Protein AF-A0A4Z2H085-F1 (afdb_monomer)

Structure (mmCIF, N/CA/C/O backbone):
data_AF-A0A4Z2H085-F1
#
_entry.id   AF-A0A4Z2H085-F1
#
loop_
_atom_site.group_PDB
_atom_site.id
_atom_site.type_symbol
_atom_site.label_atom_id
_atom_site.label_alt_id
_atom_site.label_comp_id
_atom_site.label_asym_id
_atom_site.label_entity_id
_atom_site.label_seq_id
_atom_site.pdbx_PDB_ins_code
_atom_site.Cartn_x
_atom_site.Cartn_y
_atom_site.Cartn_z
_atom_site.occupancy
_atom_site.B_iso_or_equiv
_atom_site.auth_seq_id
_atom_site.auth_comp_id
_atom_site.auth_asym_id
_atom_site.auth_atom_id
_atom_site.pdbx_PDB_model_num
ATOM 1 N N . MET A 1 1 ? 4.475 5.333 -3.288 1.00 55.97 1 MET A N 1
ATOM 2 C CA . MET A 1 1 ? 3.867 4.048 -3.702 1.00 55.97 1 MET A CA 1
ATOM 3 C C . MET A 1 1 ? 4.803 3.258 -4.604 1.00 55.97 1 MET A C 1
ATOM 5 O O . MET A 1 1 ? 5.141 2.131 -4.257 1.00 55.97 1 MET A O 1
ATOM 9 N N . ASP A 1 2 ? 5.261 3.833 -5.718 1.00 69.88 2 ASP A N 1
ATOM 10 C CA . ASP A 1 2 ? 6.027 3.075 -6.719 1.00 69.88 2 ASP A CA 1
ATOM 11 C C . ASP A 1 2 ? 7.389 2.572 -6.233 1.00 69.88 2 ASP A C 1
ATOM 13 O O . ASP A 1 2 ? 7.704 1.415 -6.498 1.00 69.88 2 ASP A O 1
ATOM 17 N N . ALA A 1 3 ? 8.148 3.377 -5.483 1.00 75.88 3 ALA A N 1
ATOM 18 C CA . ALA A 1 3 ? 9.505 3.015 -5.064 1.00 75.88 3 ALA A CA 1
ATOM 19 C C . ALA A 1 3 ? 9.558 1.737 -4.215 1.00 75.88 3 ALA A C 1
ATOM 21 O O . ALA A 1 3 ? 10.242 0.787 -4.581 1.00 75.88 3 ALA A O 1
ATOM 22 N N . TYR A 1 4 ? 8.770 1.649 -3.137 1.00 76.50 4 TYR A N 1
ATOM 23 C CA . TYR A 1 4 ? 8.715 0.421 -2.336 1.00 76.50 4 TYR A CA 1
ATOM 24 C C . TYR A 1 4 ? 7.961 -0.720 -3.027 1.00 76.50 4 TYR A C 1
ATOM 26 O O . TYR A 1 4 ? 8.215 -1.875 -2.721 1.00 76.50 4 TYR A O 1
ATOM 34 N N . THR A 1 5 ? 7.063 -0.441 -3.981 1.00 77.56 5 THR A N 1
ATOM 35 C CA . THR A 1 5 ? 6.415 -1.515 -4.754 1.00 77.56 5 THR A CA 1
ATOM 36 C C . THR A 1 5 ? 7.436 -2.234 -5.627 1.00 77.56 5 THR A C 1
ATOM 38 O O . THR A 1 5 ? 7.581 -3.448 -5.531 1.00 77.56 5 THR A O 1
ATOM 41 N N . HIS A 1 6 ? 8.138 -1.493 -6.481 1.00 78.19 6 HIS A N 1
ATOM 42 C CA . HIS A 1 6 ? 9.100 -2.081 -7.407 1.00 78.19 6 HIS A CA 1
ATOM 43 C C . HIS A 1 6 ? 10.356 -2.540 -6.665 1.00 78.19 6 HIS A C 1
ATOM 45 O O . HIS A 1 6 ? 10.846 -3.628 -6.938 1.00 78.19 6 HIS A O 1
ATOM 51 N N . GLY A 1 7 ? 10.812 -1.780 -5.669 1.00 81.56 7 GLY A N 1
ATOM 52 C CA . GLY A 1 7 ? 11.939 -2.163 -4.827 1.00 81.56 7 GLY A CA 1
ATOM 53 C C . GLY A 1 7 ? 11.707 -3.489 -4.098 1.00 81.56 7 GLY A C 1
ATOM 54 O O . GLY A 1 7 ? 12.548 -4.374 -4.177 1.00 81.56 7 GLY A O 1
ATOM 55 N N . CYS A 1 8 ? 10.546 -3.702 -3.466 1.00 81.75 8 CYS A N 1
ATOM 56 C CA . CYS A 1 8 ? 10.245 -4.984 -2.808 1.00 81.75 8 CYS A CA 1
ATOM 57 C C . CYS A 1 8 ? 10.048 -6.150 -3.791 1.00 81.75 8 CYS A C 1
ATOM 59 O O . CYS A 1 8 ? 10.239 -7.300 -3.411 1.00 81.75 8 CYS A O 1
ATOM 61 N N . ILE A 1 9 ? 9.680 -5.878 -5.047 1.00 79.00 9 ILE A N 1
ATOM 62 C CA . ILE A 1 9 ? 9.670 -6.898 -6.106 1.00 79.00 9 ILE A CA 1
ATOM 63 C C . ILE A 1 9 ? 11.103 -7.296 -6.485 1.00 79.00 9 ILE A C 1
ATOM 65 O O . ILE A 1 9 ? 11.365 -8.478 -6.712 1.00 79.00 9 ILE A O 1
ATOM 69 N N . LEU A 1 10 ? 12.014 -6.322 -6.581 1.00 78.44 10 LEU A N 1
ATOM 70 C CA . LEU A 1 10 ? 13.419 -6.535 -6.944 1.00 78.44 10 LEU A CA 1
ATOM 71 C C . LEU A 1 10 ? 14.247 -7.144 -5.804 1.00 78.44 10 LEU A C 1
ATOM 73 O O . LEU A 1 10 ? 15.188 -7.884 -6.097 1.00 78.44 10 LEU A O 1
ATOM 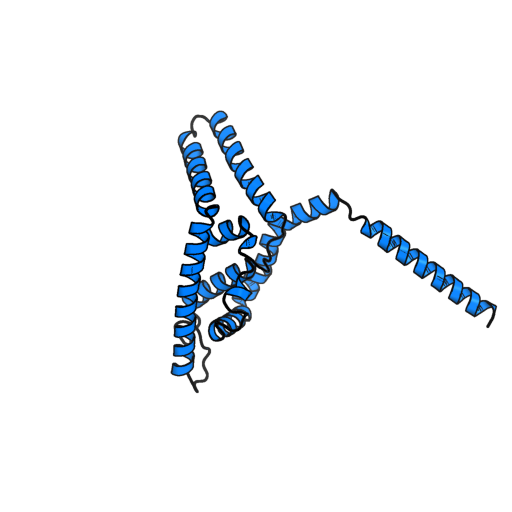77 N N . HIS A 1 11 ? 13.847 -6.876 -4.556 1.00 84.31 11 HIS A N 1
ATOM 78 C CA . HIS A 1 11 ? 14.488 -7.298 -3.305 1.00 84.31 11 HIS A CA 1
ATOM 79 C C . HIS A 1 11 ? 13.528 -8.116 -2.422 1.00 84.31 11 HIS A C 1
ATOM 81 O O . HIS A 1 11 ? 13.085 -7.641 -1.364 1.00 84.31 11 HIS A O 1
ATOM 87 N N . PRO A 1 12 ? 13.153 -9.338 -2.848 1.00 82.19 12 PRO A N 1
ATOM 88 C CA . PRO A 1 12 ? 12.198 -10.173 -2.124 1.00 82.19 12 PRO A CA 1
ATOM 89 C C . PRO A 1 12 ? 12.674 -10.556 -0.714 1.00 82.19 12 PRO A C 1
ATOM 91 O O . PRO A 1 12 ? 11.837 -10.826 0.141 1.00 82.19 12 PRO A O 1
ATOM 94 N N . GLU A 1 13 ? 13.979 -10.520 -0.431 1.00 84.44 13 GLU A N 1
ATOM 95 C CA . GLU A 1 13 ? 14.575 -10.751 0.892 1.00 84.44 13 GLU A CA 1
ATOM 96 C C . GLU A 1 13 ? 14.114 -9.757 1.968 1.00 84.44 13 GLU A C 1
ATOM 98 O O . GLU A 1 13 ? 14.239 -10.026 3.162 1.00 84.44 13 GLU A O 1
ATOM 103 N N . LEU A 1 14 ? 13.564 -8.608 1.565 1.00 86.12 14 LEU A N 1
ATOM 104 C CA . LEU A 1 14 ? 12.983 -7.621 2.477 1.00 86.12 14 LEU A CA 1
ATOM 105 C C . LEU A 1 14 ? 11.510 -7.913 2.813 1.00 86.12 14 LEU A C 1
ATOM 107 O O . LEU A 1 14 ? 10.901 -7.170 3.586 1.00 86.12 14 LEU A O 1
ATOM 111 N N . THR A 1 15 ? 10.939 -8.974 2.239 1.00 84.88 15 THR A N 1
ATOM 112 C CA . THR A 1 15 ? 9.538 -9.390 2.388 1.00 84.88 15 THR A CA 1
ATOM 113 C C . THR A 1 15 ? 9.464 -10.827 2.909 1.00 84.88 15 THR A C 1
ATOM 115 O O . THR A 1 15 ? 10.352 -11.628 2.633 1.00 84.88 15 THR A O 1
ATOM 118 N N . ALA A 1 16 ? 8.427 -11.172 3.678 1.00 79.06 16 ALA A N 1
ATOM 119 C CA . ALA A 1 16 ? 8.307 -12.513 4.269 1.00 79.06 16 ALA A CA 1
ATOM 120 C C . ALA A 1 16 ? 7.258 -13.382 3.557 1.00 79.06 16 ALA A C 1
ATOM 122 O O . ALA A 1 16 ? 7.542 -14.513 3.179 1.00 79.06 16 ALA A O 1
ATOM 123 N N . ASP A 1 17 ? 6.063 -12.834 3.325 1.00 76.75 17 ASP A N 1
ATOM 124 C CA . ASP A 1 17 ? 4.911 -13.571 2.784 1.00 76.75 17 ASP A CA 1
ATOM 125 C C . ASP A 1 17 ? 4.255 -12.801 1.637 1.00 76.75 17 ASP A C 1
ATOM 127 O O . ASP A 1 17 ? 3.065 -12.481 1.654 1.00 76.75 17 ASP A O 1
ATOM 131 N N . SER A 1 18 ? 5.067 -12.421 0.653 1.00 80.44 18 SER A N 1
ATOM 132 C CA . SER A 1 18 ? 4.578 -11.677 -0.502 1.00 80.44 18 SER A CA 1
ATOM 133 C C . SER A 1 18 ? 3.592 -12.514 -1.317 1.00 80.44 18 SER A C 1
ATOM 135 O O . SER A 1 18 ? 3.826 -13.690 -1.597 1.00 80.44 18 SER A O 1
ATOM 137 N N . MET A 1 19 ? 2.496 -11.888 -1.751 1.00 77.06 19 MET A N 1
ATOM 138 C CA . MET A 1 19 ? 1.538 -12.499 -2.681 1.00 77.06 19 MET A CA 1
ATOM 139 C C . MET A 1 19 ? 2.065 -12.504 -4.125 1.00 77.06 19 MET A C 1
ATOM 141 O O . MET A 1 19 ? 1.400 -13.009 -5.032 1.00 77.06 19 MET A O 1
ATOM 145 N N . ILE A 1 20 ? 3.248 -11.927 -4.354 1.00 74.00 20 ILE A N 1
ATOM 146 C CA . ILE A 1 20 ? 3.914 -11.881 -5.650 1.00 74.00 20 ILE A CA 1
ATOM 147 C C . ILE A 1 20 ? 4.542 -13.253 -5.943 1.00 74.00 20 ILE A C 1
ATOM 149 O O . ILE A 1 20 ? 5.368 -13.735 -5.164 1.00 74.00 20 ILE A O 1
ATOM 153 N N . PRO A 1 21 ? 4.207 -13.897 -7.075 1.00 71.19 21 PRO A N 1
ATOM 154 C CA . PRO A 1 21 ? 4.830 -15.161 -7.450 1.00 71.19 21 PRO A CA 1
ATOM 155 C C . PRO A 1 21 ? 6.344 -15.014 -7.635 1.00 71.19 21 PRO A C 1
ATOM 157 O O . PRO A 1 21 ? 6.801 -14.048 -8.236 1.00 71.19 21 PRO A O 1
ATOM 160 N N . LYS A 1 22 ? 7.129 -16.012 -7.211 1.00 70.50 22 LYS A N 1
ATOM 161 C CA . LYS A 1 22 ? 8.608 -15.967 -7.268 1.00 70.50 22 LYS A CA 1
ATOM 162 C C . LYS A 1 22 ? 9.183 -15.690 -8.665 1.00 70.50 22 LYS A C 1
ATOM 164 O O . LYS A 1 22 ? 10.248 -15.102 -8.784 1.00 70.50 22 LYS A O 1
ATOM 169 N N . TYR A 1 23 ? 8.485 -16.100 -9.725 1.00 68.81 23 TYR A N 1
ATOM 170 C CA . TYR A 1 23 ? 8.911 -15.838 -11.105 1.00 68.81 23 TYR A CA 1
ATOM 171 C C . TYR A 1 23 ? 8.604 -14.413 -11.582 1.00 68.81 23 TYR A C 1
ATOM 173 O O . TYR A 1 23 ? 9.127 -13.999 -12.611 1.00 68.81 23 TYR A O 1
ATOM 181 N N . ALA A 1 24 ? 7.759 -13.661 -10.872 1.00 69.12 24 ALA A N 1
ATOM 182 C CA . ALA A 1 24 ? 7.391 -12.306 -11.260 1.00 69.12 24 ALA A CA 1
ATOM 183 C C . ALA A 1 24 ? 8.580 -11.342 -11.153 1.00 69.12 24 ALA A C 1
ATOM 185 O O . ALA A 1 24 ? 8.683 -10.442 -11.975 1.00 69.12 24 ALA A O 1
ATOM 186 N N . THR A 1 25 ? 9.504 -11.553 -10.208 1.00 67.75 25 THR A N 1
ATOM 187 C CA . THR A 1 25 ? 10.749 -10.772 -10.115 1.00 67.75 25 THR A CA 1
ATOM 188 C C . THR A 1 25 ? 11.592 -10.920 -11.381 1.00 67.75 25 THR A C 1
ATOM 190 O O . THR A 1 25 ? 11.960 -9.918 -11.992 1.00 67.75 25 THR A O 1
ATOM 193 N N . GLU A 1 26 ? 11.828 -12.158 -11.825 1.00 69.88 26 GLU A N 1
ATOM 194 C CA . GLU A 1 26 ? 12.563 -12.443 -13.065 1.00 69.88 26 GLU A CA 1
ATOM 195 C C . GLU A 1 26 ? 11.824 -11.928 -14.303 1.00 69.88 26 GLU A C 1
ATOM 197 O O . GLU A 1 26 ? 12.431 -11.368 -15.214 1.00 69.88 26 GLU A O 1
ATOM 202 N N . GLU A 1 27 ? 10.499 -12.062 -14.332 1.00 71.75 27 GLU A N 1
ATOM 203 C CA . GLU A 1 27 ? 9.671 -11.567 -15.430 1.00 71.75 27 GLU A CA 1
ATOM 204 C C . GLU A 1 27 ? 9.697 -10.037 -15.522 1.00 71.75 27 GLU A C 1
ATOM 206 O O . GLU A 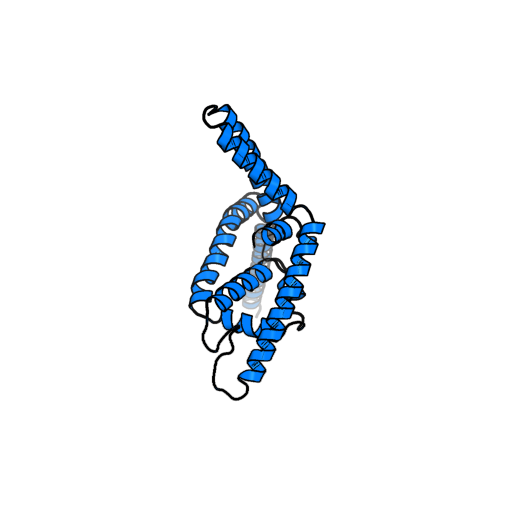1 27 ? 9.810 -9.488 -16.613 1.00 71.75 27 GLU A O 1
ATOM 211 N N . ILE A 1 28 ? 9.651 -9.338 -14.387 1.00 70.75 28 ILE A N 1
ATOM 212 C CA . ILE A 1 28 ? 9.737 -7.877 -14.333 1.00 70.75 28 ILE A CA 1
ATOM 213 C C . ILE A 1 28 ? 11.133 -7.419 -14.744 1.00 70.75 28 ILE A C 1
ATOM 215 O O . ILE A 1 28 ? 11.232 -6.547 -15.604 1.00 70.75 28 ILE A O 1
ATOM 219 N N . ARG A 1 29 ? 12.206 -8.044 -14.232 1.00 70.12 29 ARG A N 1
ATOM 220 C CA . ARG A 1 29 ? 13.579 -7.772 -14.700 1.00 70.12 29 ARG A CA 1
ATOM 221 C C . ARG A 1 29 ? 13.684 -7.958 -16.216 1.00 70.12 29 ARG A C 1
ATOM 223 O O . ARG A 1 29 ? 14.145 -7.056 -16.909 1.00 70.12 29 ARG A O 1
ATOM 230 N N . ARG A 1 30 ? 13.158 -9.065 -16.749 1.00 76.69 30 ARG A N 1
ATOM 231 C CA . ARG A 1 30 ? 13.132 -9.343 -18.191 1.00 76.69 30 ARG A CA 1
ATOM 232 C C . ARG A 1 30 ? 12.340 -8.302 -18.978 1.00 76.69 30 ARG A C 1
ATOM 234 O O . ARG A 1 30 ? 12.821 -7.830 -20.003 1.00 76.69 30 ARG A O 1
ATOM 241 N N . HIS A 1 31 ? 11.142 -7.934 -18.530 1.00 76.81 31 HIS A N 1
ATOM 242 C CA . HIS A 1 31 ? 10.333 -6.909 -19.188 1.00 76.81 31 HIS A CA 1
ATOM 243 C C . HIS A 1 31 ? 11.034 -5.554 -19.214 1.00 76.81 31 HIS A C 1
ATOM 245 O O . HIS A 1 31 ? 10.945 -4.857 -20.219 1.00 76.81 31 HIS A O 1
ATOM 251 N N . LEU A 1 32 ? 11.754 -5.197 -18.151 1.00 71.12 32 LEU A N 1
ATOM 252 C CA . LEU A 1 32 ? 12.533 -3.963 -18.089 1.00 71.12 32 LEU A CA 1
ATOM 253 C C . LEU A 1 32 ? 13.692 -3.982 -19.098 1.00 71.12 32 LEU A C 1
ATOM 255 O O . LEU A 1 32 ? 13.848 -3.025 -19.857 1.00 71.12 32 LEU A O 1
ATOM 259 N N . THR A 1 33 ? 14.448 -5.082 -19.178 1.00 73.38 33 THR A N 1
ATOM 260 C CA . THR A 1 33 ? 15.513 -5.263 -20.182 1.00 73.38 33 THR A CA 1
ATOM 261 C C . THR A 1 33 ? 14.961 -5.250 -21.610 1.00 73.38 33 THR A C 1
ATOM 263 O O . THR A 1 33 ? 15.520 -4.605 -22.499 1.00 73.38 33 THR A O 1
ATOM 266 N N . ASN A 1 34 ? 13.826 -5.911 -21.837 1.00 83.12 34 ASN A N 1
ATOM 267 C CA . ASN A 1 34 ? 13.171 -5.942 -23.142 1.00 83.12 34 ASN A CA 1
ATOM 268 C C . ASN A 1 34 ? 12.644 -4.556 -23.535 1.00 83.12 34 ASN A C 1
ATOM 270 O O . ASN A 1 34 ? 12.868 -4.112 -24.649 1.00 83.12 34 ASN A O 1
ATOM 274 N N . ALA A 1 35 ? 12.005 -3.822 -22.623 1.00 82.31 35 ALA A N 1
ATOM 275 C CA . ALA A 1 35 ? 11.527 -2.470 -22.907 1.00 82.31 35 ALA A CA 1
ATOM 276 C C . ALA A 1 35 ? 12.678 -1.522 -23.276 1.00 82.31 35 ALA A C 1
ATOM 278 O O . ALA A 1 35 ? 12.535 -0.691 -24.168 1.00 82.31 35 ALA A O 1
ATOM 279 N N . ALA A 1 36 ? 13.831 -1.661 -22.621 1.00 77.94 36 ALA A N 1
ATOM 280 C CA . ALA A 1 36 ? 15.018 -0.881 -22.944 1.00 77.94 36 ALA A CA 1
ATOM 281 C C . ALA A 1 36 ? 15.569 -1.175 -24.345 1.00 77.94 36 ALA A C 1
ATOM 283 O O . ALA A 1 36 ? 15.958 -0.245 -25.048 1.00 77.94 36 ALA A O 1
ATOM 284 N N . THR A 1 37 ? 15.593 -2.451 -24.739 1.00 83.62 37 THR A N 1
ATOM 285 C CA . THR A 1 37 ? 16.079 -2.889 -26.056 1.00 83.62 37 THR A CA 1
ATOM 286 C C . THR A 1 37 ? 15.094 -2.560 -27.173 1.00 83.62 37 THR A C 1
ATOM 288 O O . THR A 1 37 ? 15.518 -2.107 -28.229 1.00 83.62 37 THR A O 1
ATOM 291 N N . GLU A 1 38 ? 13.787 -2.686 -26.940 1.00 86.69 38 GLU A N 1
ATOM 292 C CA . GLU A 1 38 ? 12.759 -2.245 -27.892 1.00 86.69 38 GLU A CA 1
ATOM 293 C C . GLU A 1 38 ? 12.818 -0.731 -28.130 1.00 86.69 38 GLU A C 1
ATOM 295 O O . GLU A 1 38 ? 12.731 -0.290 -29.270 1.00 86.69 38 GLU A O 1
ATOM 300 N N . LEU A 1 39 ? 13.070 0.078 -27.093 1.00 85.25 39 LEU A N 1
ATOM 301 C CA . LEU A 1 39 ? 13.286 1.519 -27.275 1.00 85.25 39 LEU A CA 1
ATOM 302 C C . LEU A 1 39 ? 14.530 1.830 -28.125 1.00 85.25 39 LEU A C 1
ATOM 304 O O . LEU A 1 39 ? 14.498 2.797 -28.876 1.00 85.25 39 LEU A O 1
ATOM 308 N N . MET A 1 40 ? 15.595 1.021 -28.046 1.00 83.38 40 MET A N 1
ATOM 309 C CA . MET A 1 40 ? 16.771 1.175 -28.923 1.00 83.38 40 MET A CA 1
ATOM 310 C C . MET A 1 40 ? 16.467 0.809 -30.378 1.00 83.38 40 MET A C 1
ATOM 312 O O . MET A 1 40 ? 17.007 1.430 -31.289 1.00 83.38 40 MET A O 1
ATOM 316 N N . LYS A 1 41 ? 15.617 -0.199 -30.603 1.00 88.25 41 LYS A N 1
ATOM 317 C CA . LYS A 1 41 ? 15.180 -0.568 -31.955 1.00 88.25 41 LYS A CA 1
ATOM 318 C C . LYS A 1 41 ? 14.327 0.531 -32.576 1.00 88.25 41 LYS A C 1
ATOM 320 O O . LYS A 1 41 ? 14.625 0.958 -33.683 1.00 88.25 41 LYS A O 1
ATOM 325 N N . LEU A 1 42 ? 13.339 1.038 -31.836 1.00 87.62 42 LEU A N 1
ATOM 326 C CA . LEU A 1 42 ? 12.472 2.128 -32.295 1.00 87.62 42 LEU A CA 1
ATOM 327 C C . LEU A 1 42 ? 13.259 3.410 -32.593 1.00 87.62 42 LEU A C 1
ATOM 329 O O . LEU A 1 42 ? 12.940 4.114 -33.543 1.00 87.62 42 LEU A O 1
ATOM 333 N N . ASP A 1 43 ? 14.317 3.683 -31.826 1.00 85.19 43 ASP A N 1
ATOM 334 C CA . ASP A 1 43 ? 15.239 4.791 -32.097 1.00 85.19 43 ASP A CA 1
ATOM 335 C C . ASP A 1 43 ? 15.973 4.646 -33.445 1.00 85.19 43 ASP A C 1
ATOM 337 O O . ASP A 1 43 ? 16.155 5.628 -34.160 1.00 85.19 43 ASP A O 1
ATOM 341 N N . HIS A 1 44 ? 16.344 3.420 -33.833 1.00 85.38 44 HIS A N 1
ATOM 342 C CA . HIS A 1 44 ? 16.924 3.138 -35.153 1.00 85.38 44 HIS A CA 1
ATOM 343 C C . HIS A 1 44 ? 15.893 3.176 -36.289 1.00 85.38 44 HIS A C 1
ATOM 345 O O . HIS A 1 44 ? 16.218 3.609 -37.394 1.00 85.38 44 HIS A O 1
ATOM 351 N N . GLU A 1 45 ? 14.677 2.685 -36.044 1.00 90.00 45 GLU A N 1
ATOM 352 C CA . GLU A 1 45 ? 13.612 2.582 -37.050 1.00 90.00 45 GLU A CA 1
ATOM 353 C C . GLU A 1 45 ? 12.949 3.936 -37.342 1.00 90.00 45 GLU A C 1
ATOM 355 O O . GLU A 1 45 ? 12.571 4.205 -38.482 1.00 90.00 45 GLU A O 1
ATOM 360 N N . GLU A 1 46 ? 12.855 4.819 -36.343 1.00 88.81 46 GLU A N 1
ATOM 361 C CA . GLU A 1 46 ? 12.222 6.134 -36.458 1.00 88.81 46 GLU A CA 1
ATOM 362 C C . GLU A 1 46 ? 13.133 7.262 -35.926 1.00 88.81 46 GLU A C 1
ATOM 364 O O . GLU A 1 46 ? 12.866 7.837 -34.864 1.00 88.81 46 GLU A O 1
ATOM 369 N N . PRO A 1 47 ? 14.164 7.676 -36.693 1.00 85.56 47 PRO A N 1
ATOM 370 C CA . PRO A 1 47 ? 15.139 8.690 -36.260 1.00 85.56 47 PRO A CA 1
ATOM 371 C C . PRO A 1 47 ? 14.526 10.063 -35.932 1.00 85.56 47 PRO A C 1
ATOM 373 O O . PRO A 1 47 ? 15.096 10.878 -35.211 1.00 85.56 47 PRO A O 1
ATOM 376 N N . GLN A 1 48 ? 13.331 10.339 -36.455 1.00 89.06 48 GLN A N 1
ATOM 377 C CA . GLN A 1 48 ? 12.566 11.558 -36.173 1.00 89.06 48 GLN A CA 1
ATOM 378 C C . GLN A 1 48 ? 12.030 11.630 -34.729 1.00 89.06 48 GLN A C 1
ATOM 380 O O . GLN A 1 48 ? 11.665 12.707 -34.263 1.00 89.06 48 GLN A O 1
ATOM 385 N N . LEU A 1 49 ? 11.987 10.499 -34.015 1.00 88.44 49 LEU A N 1
ATOM 386 C CA . LEU A 1 49 ? 11.531 10.378 -32.627 1.00 88.44 49 LEU A CA 1
ATOM 387 C C . LEU A 1 49 ? 12.671 10.003 -31.664 1.00 88.44 49 LEU A C 1
ATOM 389 O O . LEU A 1 49 ? 12.423 9.603 -30.523 1.00 88.44 49 LEU A O 1
ATOM 393 N N . THR A 1 50 ? 13.926 10.191 -32.075 1.00 87.69 50 THR A N 1
ATOM 394 C CA . THR A 1 50 ? 15.093 9.851 -31.252 1.00 87.69 50 THR A CA 1
ATOM 395 C C . THR A 1 50 ? 15.083 10.541 -29.891 1.00 87.69 50 THR A C 1
ATOM 397 O O . THR A 1 50 ? 15.274 9.905 -28.853 1.00 87.69 50 THR A O 1
ATOM 400 N N . GLU A 1 51 ? 14.781 11.839 -29.845 1.00 90.00 51 GLU A N 1
ATOM 401 C CA . GLU A 1 51 ? 14.739 12.586 -28.586 1.00 90.00 51 GLU A CA 1
ATOM 402 C C . GLU A 1 51 ? 13.712 12.021 -27.572 1.00 90.00 51 GLU A C 1
ATOM 404 O O . GLU A 1 51 ? 14.102 11.730 -26.429 1.00 90.00 51 GLU A O 1
ATOM 409 N N . PRO A 1 52 ? 12.426 11.798 -27.925 1.00 90.31 52 PRO A N 1
ATOM 410 C CA . PRO A 1 52 ? 11.472 11.194 -26.998 1.00 90.31 52 PRO A CA 1
ATOM 411 C C . PRO A 1 52 ? 11.816 9.746 -26.614 1.00 90.31 52 PRO A C 1
ATOM 413 O O . PRO A 1 52 ? 11.614 9.384 -25.446 1.00 90.31 52 PRO A O 1
ATOM 416 N N . TYR A 1 53 ? 12.373 8.928 -27.516 1.00 87.56 53 TYR A N 1
ATOM 417 C CA . TYR A 1 53 ? 12.794 7.559 -27.187 1.00 87.56 53 TYR A CA 1
ATOM 418 C C . TYR A 1 53 ? 13.962 7.534 -26.199 1.00 87.56 53 TYR A C 1
ATOM 420 O O . TYR A 1 53 ? 13.866 6.870 -25.160 1.00 87.56 53 TYR A O 1
ATOM 428 N N . LEU A 1 54 ? 15.004 8.334 -26.435 1.00 85.94 54 LEU A N 1
ATOM 429 C CA . LEU A 1 54 ? 16.133 8.474 -25.514 1.00 85.94 54 LEU A CA 1
ATOM 430 C C . LEU A 1 54 ? 15.694 9.039 -24.157 1.00 85.94 54 LEU A C 1
ATOM 432 O O . LEU A 1 54 ? 16.137 8.564 -23.110 1.00 85.94 54 LEU A O 1
ATOM 436 N N . SER A 1 55 ? 14.786 10.019 -24.139 1.00 88.75 55 SER A N 1
ATOM 437 C CA . SER A 1 55 ? 14.224 10.567 -22.897 1.00 88.75 55 SER A CA 1
ATOM 438 C C . SER A 1 55 ? 13.469 9.501 -22.096 1.00 88.75 55 SER A C 1
ATOM 440 O O . SER A 1 55 ? 13.666 9.362 -20.883 1.00 88.75 55 SER A O 1
ATOM 442 N N . LYS A 1 56 ? 12.638 8.692 -22.764 1.00 88.31 56 LYS A N 1
ATOM 443 C CA . LYS A 1 56 ? 11.895 7.593 -22.134 1.00 88.31 56 LYS A CA 1
ATOM 444 C C . LYS A 1 56 ? 12.830 6.503 -21.615 1.00 88.31 56 LYS A C 1
ATOM 446 O O . LYS A 1 56 ? 12.629 6.026 -20.498 1.00 88.31 56 LYS A O 1
ATOM 451 N N . GLN A 1 57 ? 13.868 6.160 -22.374 1.00 83.88 57 GLN A N 1
ATOM 452 C CA . GLN A 1 57 ? 14.882 5.192 -21.970 1.00 83.88 57 GLN A CA 1
ATOM 453 C C . GLN A 1 57 ? 15.645 5.663 -20.727 1.00 83.88 57 GLN A C 1
ATOM 455 O O . GLN A 1 57 ? 15.736 4.918 -19.752 1.00 83.88 57 GLN A O 1
ATOM 460 N N . LYS A 1 58 ? 16.119 6.916 -20.709 1.00 85.56 58 LYS A N 1
ATOM 461 C CA . LYS A 1 58 ? 16.795 7.508 -19.543 1.00 85.56 58 LYS A CA 1
ATOM 462 C C . LYS A 1 58 ? 15.905 7.487 -18.302 1.00 85.56 58 LYS A C 1
ATOM 464 O O . LYS A 1 58 ? 16.354 7.068 -17.240 1.00 85.56 58 LYS A O 1
ATOM 469 N N . LYS A 1 59 ? 14.630 7.873 -18.433 1.00 85.62 59 LYS A N 1
ATOM 470 C CA . LYS A 1 59 ? 13.658 7.837 -17.324 1.00 85.62 59 LYS A CA 1
ATOM 471 C C . LYS A 1 59 ? 13.409 6.418 -16.812 1.00 85.62 59 LYS A C 1
ATOM 473 O O . LYS A 1 59 ? 13.284 6.229 -15.605 1.00 85.62 59 LYS A O 1
ATOM 478 N N . LEU A 1 60 ? 13.322 5.433 -17.709 1.00 81.81 60 LEU A N 1
ATOM 479 C CA . LEU A 1 60 ? 13.155 4.029 -17.335 1.00 81.81 60 LEU A CA 1
ATOM 480 C C . LEU A 1 60 ? 14.380 3.521 -16.566 1.00 81.81 60 LEU A C 1
ATOM 482 O O . LEU A 1 60 ? 14.220 2.963 -15.486 1.00 81.81 60 LEU A O 1
ATOM 486 N N . MET A 1 61 ? 15.584 3.767 -17.085 1.00 79.19 61 MET A N 1
ATOM 487 C CA . MET A 1 61 ? 16.837 3.348 -16.450 1.00 79.19 61 MET A CA 1
ATOM 488 C C . MET A 1 61 ? 17.042 3.997 -15.085 1.00 79.19 61 MET A C 1
ATOM 490 O O . MET A 1 61 ? 17.344 3.296 -14.124 1.00 79.19 61 MET A O 1
ATOM 494 N N . ALA A 1 62 ? 16.803 5.306 -14.976 1.00 80.19 62 ALA A N 1
ATOM 495 C CA . ALA A 1 62 ? 16.891 6.022 -13.706 1.00 80.19 62 ALA A CA 1
ATOM 496 C C . ALA A 1 62 ? 15.936 5.433 -12.655 1.00 80.19 62 ALA A C 1
ATOM 498 O O . ALA A 1 62 ? 16.356 5.149 -11.539 1.00 80.19 62 ALA A O 1
ATOM 499 N N . LYS A 1 63 ? 14.678 5.147 -13.026 1.00 75.81 63 LYS A N 1
ATOM 500 C CA . LYS A 1 63 ? 13.716 4.505 -12.114 1.00 75.81 63 LYS A CA 1
ATOM 501 C C . LYS A 1 63 ? 14.160 3.116 -11.656 1.00 75.81 63 LYS A C 1
ATOM 503 O O . LYS A 1 63 ? 13.903 2.756 -10.514 1.00 75.81 63 LYS A O 1
ATOM 508 N N . ILE A 1 64 ? 14.783 2.322 -12.529 1.00 72.81 64 ILE A N 1
ATOM 509 C CA . ILE A 1 64 ? 15.293 0.993 -12.158 1.00 72.81 64 ILE A CA 1
ATOM 510 C C . ILE A 1 64 ? 16.436 1.135 -11.153 1.00 72.81 64 ILE A C 1
ATOM 512 O O . ILE A 1 64 ? 16.390 0.500 -10.106 1.00 72.81 64 ILE A O 1
ATOM 516 N N . LEU A 1 65 ? 17.414 1.994 -11.451 1.00 74.44 65 LEU A N 1
ATOM 517 C CA . LEU A 1 65 ? 18.560 2.269 -10.580 1.00 74.44 65 LEU A CA 1
ATOM 518 C C . LEU A 1 65 ? 18.125 2.756 -9.193 1.00 74.44 65 LEU A C 1
ATOM 520 O O . LEU A 1 65 ? 18.622 2.258 -8.185 1.00 74.44 65 LEU A O 1
ATOM 524 N N . ASP A 1 66 ? 17.161 3.675 -9.137 1.00 73.25 66 ASP A N 1
ATOM 525 C CA . ASP A 1 66 ? 16.635 4.183 -7.869 1.00 73.25 66 ASP A CA 1
ATOM 526 C C . ASP A 1 66 ? 15.921 3.090 -7.061 1.00 73.25 66 ASP A C 1
ATOM 528 O O . ASP A 1 66 ? 16.023 3.053 -5.834 1.00 73.25 66 ASP A O 1
ATOM 532 N N . HIS A 1 67 ? 15.198 2.187 -7.730 1.00 75.94 67 HIS A N 1
ATOM 533 C CA . HIS A 1 67 ? 14.451 1.117 -7.067 1.00 75.94 67 HIS A CA 1
ATOM 534 C C . HIS A 1 67 ? 15.316 -0.097 -6.676 1.00 75.94 67 HIS A C 1
ATOM 536 O O . HIS A 1 67 ? 14.940 -0.796 -5.737 1.00 75.94 67 HIS A O 1
ATOM 542 N N . ASP A 1 68 ? 16.446 -0.335 -7.354 1.00 77.69 68 ASP A N 1
ATOM 543 C CA . ASP A 1 68 ? 17.416 -1.409 -7.049 1.00 77.69 68 ASP A CA 1
ATOM 544 C C . ASP A 1 68 ? 18.400 -1.015 -5.922 1.00 77.69 68 ASP A C 1
ATOM 546 O O . ASP A 1 68 ? 19.202 -1.810 -5.429 1.00 77.69 68 ASP A O 1
ATOM 550 N N . ASN A 1 69 ? 18.348 0.242 -5.465 1.00 86.31 69 ASN A N 1
ATOM 551 C CA . ASN A 1 69 ? 19.137 0.695 -4.329 1.00 86.31 69 ASN A CA 1
ATOM 552 C C . ASN A 1 69 ? 18.509 0.231 -3.004 1.00 86.31 69 ASN A C 1
ATOM 554 O O . ASN A 1 69 ? 17.680 0.916 -2.397 1.00 86.31 69 ASN A O 1
ATOM 558 N N . VAL A 1 70 ? 18.978 -0.913 -2.504 1.00 88.38 70 VAL A N 1
ATOM 559 C CA . VAL A 1 70 ? 18.537 -1.518 -1.233 1.00 88.38 70 VAL A CA 1
ATOM 560 C C . VAL A 1 70 ? 18.610 -0.548 -0.050 1.00 88.38 70 VAL A C 1
ATOM 562 O O . VAL A 1 70 ? 17.734 -0.565 0.815 1.00 88.38 70 VAL A O 1
ATOM 565 N N . ASN A 1 71 ? 19.636 0.304 0.024 1.00 90.31 71 ASN A N 1
ATOM 566 C CA . ASN A 1 71 ? 19.799 1.234 1.146 1.00 90.31 71 ASN A CA 1
ATOM 567 C C . ASN A 1 71 ? 18.746 2.343 1.105 1.00 90.31 71 ASN A C 1
ATOM 569 O O . ASN A 1 71 ? 18.146 2.670 2.131 1.00 90.31 71 ASN A O 1
ATOM 573 N N . TYR A 1 72 ? 18.479 2.877 -0.086 1.00 88.06 72 TYR A N 1
ATOM 574 C CA . TYR A 1 72 ? 17.407 3.844 -0.295 1.00 88.06 72 TYR A CA 1
ATOM 575 C C . TYR A 1 72 ? 16.034 3.227 -0.000 1.00 88.06 72 TYR A C 1
ATOM 577 O O . TYR A 1 72 ? 15.225 3.818 0.716 1.00 88.06 72 TYR A O 1
ATOM 585 N N . LEU A 1 73 ? 15.803 1.993 -0.451 1.00 89.00 73 LEU A N 1
ATOM 586 C CA . LEU A 1 73 ? 14.581 1.253 -0.153 1.00 89.00 73 LEU A CA 1
ATOM 587 C C . LEU A 1 73 ? 14.395 1.033 1.354 1.00 89.00 73 LEU A C 1
ATOM 589 O O . LEU A 1 73 ? 13.318 1.303 1.883 1.00 89.00 73 LEU A O 1
ATOM 593 N N . LYS A 1 74 ? 15.440 0.604 2.073 1.00 91.38 74 LYS A N 1
ATOM 594 C CA . LYS A 1 74 ? 15.411 0.464 3.539 1.00 91.38 74 LYS A CA 1
ATOM 595 C C . LYS A 1 74 ? 15.082 1.786 4.228 1.00 91.38 74 LYS A C 1
ATOM 597 O O . LYS A 1 74 ? 14.292 1.779 5.169 1.00 91.38 74 LYS A O 1
ATOM 602 N N . LYS A 1 75 ? 15.636 2.903 3.746 1.00 93.06 75 LYS A N 1
ATOM 603 C CA . LYS A 1 75 ? 15.324 4.242 4.259 1.00 93.06 75 LYS A CA 1
ATOM 604 C C . LYS A 1 75 ? 13.837 4.564 4.095 1.00 93.06 75 LYS A C 1
ATOM 606 O O . LYS A 1 75 ? 13.187 4.869 5.090 1.00 93.06 75 LYS A O 1
ATOM 611 N N . ILE A 1 76 ? 13.280 4.407 2.891 1.00 91.56 76 ILE A N 1
ATOM 612 C CA . ILE A 1 76 ? 11.847 4.648 2.637 1.00 91.56 76 ILE A CA 1
ATOM 613 C C . ILE A 1 76 ? 10.966 3.732 3.497 1.00 91.56 76 ILE A C 1
ATOM 615 O O . ILE A 1 76 ? 9.955 4.172 4.036 1.00 91.56 76 ILE A O 1
ATOM 619 N N . LEU A 1 77 ? 11.329 2.454 3.641 1.00 92.56 77 LEU A N 1
ATOM 620 C CA . LEU A 1 77 ? 10.590 1.508 4.483 1.00 92.56 77 LEU A CA 1
ATOM 621 C C . LEU A 1 77 ? 10.664 1.869 5.976 1.00 92.56 77 LEU A C 1
ATOM 623 O O . LEU A 1 77 ? 9.725 1.568 6.715 1.00 92.56 77 LEU A O 1
ATOM 627 N N . GLY A 1 78 ? 11.754 2.501 6.416 1.00 94.62 78 GLY A N 1
ATOM 628 C CA . GLY A 1 78 ? 11.889 3.072 7.755 1.00 94.62 78 GLY A CA 1
ATOM 629 C C . GLY A 1 78 ? 11.006 4.304 7.947 1.00 94.62 78 GLY A C 1
ATOM 630 O O . GLY A 1 78 ? 10.253 4.369 8.912 1.00 94.62 78 GLY A O 1
ATOM 631 N N . GLU A 1 79 ? 11.018 5.239 6.997 1.00 95.19 79 GLU A N 1
ATOM 632 C CA . GLU A 1 79 ? 10.139 6.418 7.009 1.00 95.19 79 GLU A CA 1
ATOM 633 C C . GLU A 1 79 ? 8.659 6.025 7.005 1.00 95.19 79 GLU A C 1
ATOM 635 O O . GLU A 1 79 ? 7.867 6.560 7.778 1.00 95.19 79 GLU A O 1
ATOM 640 N N . LEU A 1 80 ? 8.296 5.022 6.203 1.00 94.69 80 LEU A N 1
ATOM 641 C CA . LEU A 1 80 ? 6.961 4.435 6.206 1.00 94.69 80 LEU A CA 1
ATOM 642 C C . LEU A 1 80 ? 6.585 3.886 7.588 1.00 94.69 80 LEU A C 1
ATOM 644 O O . LEU A 1 80 ? 5.454 4.086 8.018 1.00 94.69 80 LEU A O 1
ATOM 648 N N . ALA A 1 81 ? 7.511 3.217 8.284 1.00 95.44 81 ALA A N 1
ATOM 649 C CA . ALA A 1 81 ? 7.265 2.707 9.632 1.00 95.44 81 ALA A CA 1
ATOM 650 C C . ALA A 1 81 ? 6.881 3.842 10.591 1.00 95.44 81 ALA A C 1
ATOM 652 O O . ALA A 1 81 ? 5.865 3.741 11.274 1.00 95.44 81 ALA A O 1
ATOM 653 N N . MET A 1 82 ? 7.632 4.950 10.557 1.00 96.81 82 MET A N 1
ATOM 654 C CA . MET A 1 82 ? 7.361 6.127 11.389 1.00 96.81 82 MET A CA 1
ATOM 655 C C . MET A 1 82 ? 5.994 6.748 11.081 1.00 96.81 82 MET A C 1
ATOM 657 O O . MET A 1 82 ? 5.278 7.159 11.989 1.00 96.81 82 MET A O 1
ATOM 661 N N . VAL A 1 83 ? 5.600 6.799 9.805 1.00 96.75 83 VAL A N 1
ATOM 662 C CA . VAL A 1 83 ? 4.264 7.281 9.418 1.00 96.75 83 VAL A CA 1
ATOM 663 C C . VAL A 1 83 ? 3.175 6.350 9.953 1.00 96.75 83 VAL A C 1
ATOM 665 O O . VAL A 1 83 ? 2.156 6.825 10.446 1.00 96.75 83 VAL A O 1
ATOM 668 N N . LEU A 1 84 ? 3.375 5.031 9.903 1.00 97.25 84 LEU A N 1
ATOM 669 C CA . LEU A 1 84 ? 2.417 4.079 10.471 1.00 97.25 84 LEU A CA 1
ATOM 670 C C . LEU A 1 84 ? 2.315 4.194 12.000 1.00 97.25 84 LEU A C 1
ATOM 672 O O . LEU A 1 84 ? 1.226 3.996 12.531 1.00 97.25 84 LEU A O 1
ATOM 676 N N . ASP A 1 85 ? 3.394 4.564 12.693 1.00 97.75 85 ASP A N 1
ATOM 677 C CA . ASP A 1 85 ? 3.358 4.871 14.132 1.00 97.75 85 ASP A CA 1
ATOM 678 C C . ASP A 1 85 ? 2.517 6.112 14.434 1.00 97.75 85 ASP A C 1
ATOM 680 O O . ASP A 1 85 ? 1.711 6.112 15.362 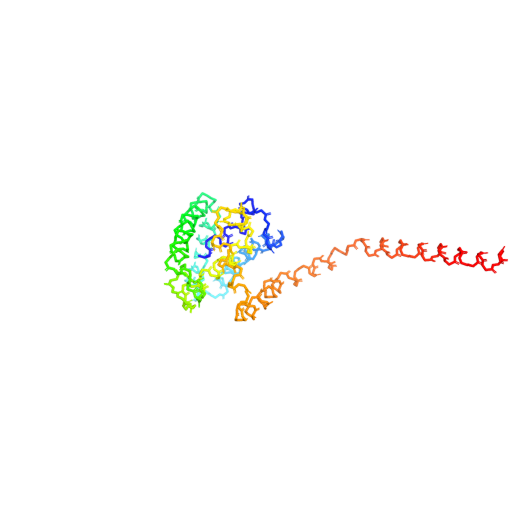1.00 97.75 85 ASP A O 1
ATOM 684 N N . GLN A 1 86 ? 2.645 7.158 13.615 1.00 97.81 86 GLN A N 1
ATOM 685 C CA . GLN A 1 86 ? 1.807 8.353 13.738 1.00 97.81 86 GLN A CA 1
ATOM 686 C C . GLN A 1 86 ? 0.329 8.033 13.493 1.00 97.81 86 GLN A C 1
ATOM 688 O O . GLN A 1 86 ? -0.539 8.514 14.218 1.00 97.81 86 GLN A O 1
ATOM 693 N N . VAL A 1 87 ? 0.036 7.192 12.498 1.00 97.88 87 VAL A N 1
ATOM 694 C CA . VAL A 1 87 ? -1.330 6.734 12.215 1.00 97.88 87 VAL A CA 1
ATOM 695 C C . VAL A 1 87 ? -1.888 5.911 13.377 1.00 97.88 87 VAL A C 1
ATOM 697 O O . VAL A 1 87 ? -3.033 6.123 13.763 1.00 97.88 87 VAL A O 1
ATOM 700 N N . GLU A 1 88 ? -1.103 5.000 13.956 1.00 97.56 88 GLU A N 1
ATOM 701 C CA . GLU A 1 88 ? -1.516 4.219 15.129 1.00 97.56 88 GLU A CA 1
ATOM 702 C C . GLU A 1 88 ? -1.865 5.131 16.312 1.00 97.56 88 GLU A C 1
ATOM 704 O O . GLU A 1 88 ? -2.919 4.965 16.928 1.00 97.56 88 GLU A O 1
ATOM 709 N N . ALA A 1 89 ? -1.025 6.134 16.588 1.00 97.31 89 ALA A N 1
ATOM 710 C CA . ALA A 1 89 ? -1.270 7.108 17.647 1.00 97.31 89 ALA A CA 1
ATOM 711 C C . ALA A 1 89 ? -2.549 7.927 17.400 1.00 97.31 89 ALA A C 1
ATOM 713 O O . ALA A 1 89 ? -3.337 8.141 18.324 1.00 97.31 89 ALA A O 1
ATOM 714 N N . GLU A 1 90 ? -2.795 8.348 16.157 1.00 96.88 90 GLU A N 1
ATOM 715 C CA . GLU A 1 90 ? -4.007 9.094 15.807 1.00 96.88 90 GLU A CA 1
ATOM 716 C C . GLU A 1 90 ? -5.267 8.219 15.923 1.00 96.88 90 GLU A C 1
ATOM 718 O O . GLU A 1 90 ? -6.300 8.681 16.410 1.00 96.88 90 GLU A O 1
ATOM 723 N N . LEU A 1 91 ? -5.187 6.935 15.556 1.00 96.12 91 LEU A N 1
ATOM 724 C CA . LEU A 1 91 ? -6.286 5.981 15.727 1.00 96.12 91 LEU A CA 1
ATOM 725 C C . LEU A 1 91 ? -6.590 5.699 17.206 1.00 96.12 91 LEU A C 1
ATOM 727 O O . LEU A 1 91 ? -7.763 5.617 17.578 1.00 96.12 91 LEU A O 1
ATOM 731 N N . GLU A 1 92 ? -5.570 5.586 18.061 1.00 95.56 92 GLU A N 1
ATOM 732 C CA . GLU A 1 92 ? -5.770 5.443 19.510 1.00 95.56 92 GLU A CA 1
ATOM 733 C C . GLU A 1 92 ? -6.398 6.712 20.104 1.00 95.56 92 GLU A C 1
ATOM 735 O O . GLU A 1 92 ? -7.361 6.629 20.866 1.00 95.56 92 GLU A O 1
ATOM 740 N N . LYS A 1 93 ? -5.945 7.900 19.684 1.00 95.19 93 LYS A N 1
ATOM 741 C CA . LYS A 1 93 ? -6.557 9.173 20.085 1.00 95.19 93 LYS A CA 1
ATOM 742 C C . LYS A 1 93 ? -8.045 9.223 19.728 1.00 95.19 93 LYS A C 1
ATOM 744 O O . LYS A 1 93 ? -8.857 9.562 20.586 1.00 95.19 93 LYS A O 1
ATOM 749 N N . ARG A 1 94 ? -8.420 8.836 18.502 1.00 92.12 94 ARG A N 1
ATOM 750 C CA . ARG A 1 94 ? -9.829 8.770 18.064 1.00 92.12 94 ARG A CA 1
ATOM 751 C C . ARG A 1 94 ? -10.647 7.802 18.910 1.00 92.12 94 ARG A C 1
ATOM 753 O O . ARG A 1 94 ? -11.775 8.100 19.285 1.00 92.12 94 ARG A O 1
ATOM 760 N N . LYS A 1 95 ? -10.088 6.640 19.230 1.00 92.38 95 LYS A N 1
ATOM 761 C CA . LYS A 1 95 ? -10.754 5.636 20.065 1.00 92.38 95 LYS A CA 1
ATOM 762 C C . LYS A 1 95 ? -11.055 6.151 21.473 1.00 92.38 95 LYS A C 1
ATOM 764 O O . LYS A 1 95 ? -12.123 5.837 21.992 1.00 92.38 95 LYS A O 1
ATOM 769 N N . ILE A 1 96 ? -10.154 6.943 22.058 1.00 93.56 96 ILE A N 1
ATOM 770 C CA . ILE A 1 96 ? -10.364 7.606 23.353 1.00 93.56 96 ILE A CA 1
ATOM 771 C C . ILE A 1 96 ? -11.409 8.724 23.221 1.00 93.56 96 ILE A C 1
ATOM 773 O O . ILE A 1 96 ? -12.351 8.781 24.004 1.00 93.56 96 ILE A O 1
ATOM 777 N N . GLU A 1 97 ? -11.277 9.585 22.208 1.00 91.75 97 GLU A N 1
ATOM 778 C CA . GLU A 1 97 ? -12.164 10.734 21.960 1.00 91.75 97 GLU A CA 1
ATOM 779 C C . GLU A 1 97 ? -13.635 10.322 21.786 1.00 91.75 97 GLU A C 1
ATOM 781 O O . GLU A 1 97 ? -14.543 10.958 22.318 1.00 91.75 97 GLU A O 1
ATOM 786 N N . TYR A 1 98 ? -13.866 9.217 21.083 1.00 88.81 98 TYR A N 1
ATOM 787 C CA . TYR A 1 98 ? -15.195 8.688 20.790 1.00 88.81 98 TYR A CA 1
ATOM 788 C C . TYR A 1 98 ? -15.597 7.523 21.707 1.00 88.81 98 TYR A C 1
ATOM 790 O O . TYR A 1 98 ? -16.568 6.810 21.430 1.00 88.81 98 TYR A O 1
ATOM 798 N N . GLN A 1 99 ? -14.882 7.311 22.815 1.00 88.56 99 GLN A N 1
ATOM 799 C CA . GLN A 1 99 ? -15.197 6.244 23.758 1.00 88.56 99 GLN A CA 1
ATOM 800 C C . GLN A 1 99 ? -16.623 6.414 24.311 1.00 88.56 99 GLN A C 1
ATOM 802 O O . GLN A 1 99 ? -16.994 7.459 24.836 1.00 88.56 99 GLN A O 1
ATOM 807 N N . GLY A 1 100 ? -17.442 5.366 24.186 1.00 84.62 100 GLY A N 1
ATOM 808 C CA . GLY A 1 100 ? -18.841 5.373 24.633 1.00 84.62 100 GLY A CA 1
ATOM 809 C C . GLY A 1 100 ? -19.844 5.929 23.616 1.00 84.62 100 GLY A C 1
ATOM 810 O O . GLY A 1 100 ? -21.050 5.823 23.841 1.00 84.62 100 GLY A O 1
ATOM 811 N N . GLN A 1 101 ? -19.390 6.452 22.475 1.00 86.81 101 GLN A N 1
ATOM 812 C CA . GLN A 1 101 ? -20.271 6.857 21.381 1.00 86.81 101 GLN A CA 1
ATOM 813 C C . GLN A 1 101 ? -20.542 5.682 20.431 1.00 86.81 101 GLN A C 1
ATOM 815 O O . GLN A 1 101 ? -19.669 4.861 20.151 1.00 86.81 101 GLN A O 1
ATOM 820 N N . LYS A 1 102 ? -21.770 5.593 19.902 1.00 82.31 102 LYS A N 1
ATOM 821 C CA . LYS A 1 102 ? -22.125 4.617 18.859 1.00 82.31 102 LYS A CA 1
ATOM 822 C C . LYS A 1 102 ? -21.752 5.161 17.476 1.00 82.31 102 LYS A C 1
ATOM 824 O O . LYS A 1 102 ? -22.634 5.472 16.681 1.00 82.31 102 LYS A O 1
ATOM 829 N N . CYS A 1 103 ? -20.459 5.281 17.194 1.00 83.94 103 CYS A N 1
ATOM 830 C CA . CYS A 1 103 ? -19.951 5.646 15.871 1.00 83.94 103 CYS A CA 1
ATOM 831 C C . CYS A 1 103 ? -18.860 4.678 15.397 1.00 83.94 103 CYS A C 1
ATOM 833 O O . CYS A 1 103 ? -18.225 3.972 16.184 1.00 83.94 103 CYS A O 1
ATOM 835 N N . GLU A 1 104 ? -18.667 4.605 14.080 1.00 84.62 104 GLU A N 1
ATOM 836 C CA . GLU A 1 104 ? -17.501 3.925 13.527 1.00 84.62 104 GLU A CA 1
ATOM 837 C C . GLU A 1 104 ? -16.266 4.817 13.677 1.00 84.62 104 GLU A C 1
ATOM 839 O O . GLU A 1 104 ? -16.335 6.027 13.495 1.00 84.62 104 GLU A O 1
ATOM 844 N N . LEU A 1 105 ? -15.128 4.204 14.007 1.00 90.25 105 LEU A N 1
ATOM 845 C CA . LEU A 1 105 ? -13.861 4.910 14.175 1.00 90.25 105 LEU A CA 1
ATOM 846 C C . LEU A 1 105 ? -13.066 4.831 12.871 1.00 90.25 105 LEU A C 1
ATOM 848 O O . LEU A 1 105 ? -12.562 3.753 12.522 1.00 90.25 105 LEU A O 1
ATOM 852 N N . TRP A 1 106 ? -12.965 5.962 12.176 1.00 95.12 106 TRP A N 1
ATOM 853 C CA . TRP A 1 106 ? -12.102 6.165 11.013 1.00 95.12 106 TRP A CA 1
ATOM 854 C C . TRP A 1 106 ? -10.962 7.134 11.354 1.00 95.12 106 TRP A C 1
ATOM 856 O O . TRP A 1 106 ? -10.874 7.636 12.476 1.00 95.12 106 TRP A O 1
ATOM 866 N N . LEU A 1 107 ? -10.034 7.345 10.421 1.00 94.62 107 LEU A N 1
ATOM 867 C CA . LEU A 1 107 ? -8.759 8.007 10.695 1.00 94.62 107 LEU A CA 1
ATOM 868 C C . LEU A 1 107 ? -8.939 9.452 11.178 1.00 94.62 107 LEU A C 1
ATOM 870 O O . LEU A 1 107 ? -8.346 9.862 12.176 1.00 94.62 107 LEU A O 1
ATOM 874 N N . CYS A 1 108 ? -9.765 10.223 10.473 1.00 91.25 108 CYS A N 1
ATOM 875 C CA . CYS A 1 108 ? -9.914 11.658 10.723 1.00 91.25 108 CYS A CA 1
ATOM 876 C C . CYS A 1 108 ? -11.252 12.038 11.366 1.00 91.25 108 CYS A C 1
ATOM 878 O O . CYS A 1 108 ? -11.322 13.079 12.011 1.00 91.25 108 CYS A O 1
ATOM 880 N N . ALA A 1 109 ? -12.303 11.239 11.175 1.00 88.06 109 ALA A N 1
ATOM 881 C CA . ALA A 1 109 ? -13.670 11.589 11.550 1.00 88.06 109 ALA A CA 1
ATOM 882 C C . ALA A 1 109 ? -14.524 10.332 11.815 1.00 88.06 109 ALA A C 1
ATOM 884 O O . ALA A 1 109 ? -14.088 9.221 11.509 1.00 88.06 109 ALA A O 1
ATOM 885 N N . PRO A 1 110 ? -15.746 10.481 12.360 1.00 89.69 110 PRO A N 1
ATOM 886 C CA . PRO A 1 110 ? -16.732 9.400 12.427 1.00 89.69 110 PRO A CA 1
ATOM 887 C C . PRO A 1 110 ? -17.211 8.927 11.049 1.00 89.69 110 PRO A C 1
ATOM 889 O O . PRO A 1 110 ? -17.671 7.794 10.896 1.00 89.69 110 PRO A O 1
ATOM 892 N N . GLU A 1 111 ? -17.124 9.787 10.035 1.00 91.88 111 GLU A N 1
ATOM 893 C CA . GLU A 1 111 ? -17.414 9.450 8.649 1.00 91.88 111 GLU A CA 1
ATOM 894 C C . GLU A 1 111 ? -16.183 8.898 7.926 1.00 91.88 111 GLU A C 1
ATOM 896 O O . GLU A 1 111 ? -15.042 9.267 8.188 1.00 91.88 111 GLU A O 1
ATOM 901 N N . PHE A 1 112 ? -16.432 8.028 6.950 1.00 94.69 112 PHE A N 1
ATOM 902 C CA . PHE A 1 112 ? -15.387 7.496 6.085 1.00 94.69 112 PHE A CA 1
ATOM 903 C C . PHE A 1 112 ? -14.984 8.533 5.031 1.00 94.69 112 PHE A C 1
ATOM 905 O O . PHE A 1 112 ? -15.817 8.979 4.239 1.00 94.69 112 PHE A O 1
ATOM 912 N N . THR A 1 113 ? -13.702 8.875 4.984 1.00 95.38 113 THR A N 1
ATOM 913 C CA . THR A 1 113 ? -13.149 9.967 4.175 1.00 95.38 113 THR A CA 1
ATOM 914 C C . THR A 1 113 ? -12.135 9.478 3.138 1.00 95.38 113 THR A C 1
ATOM 916 O O . THR A 1 113 ? -11.768 8.303 3.069 1.00 95.38 113 THR A O 1
ATOM 919 N N . LEU A 1 114 ? -11.628 10.409 2.324 1.00 95.69 114 LEU A N 1
ATOM 920 C CA . LEU A 1 114 ? -10.533 10.145 1.389 1.00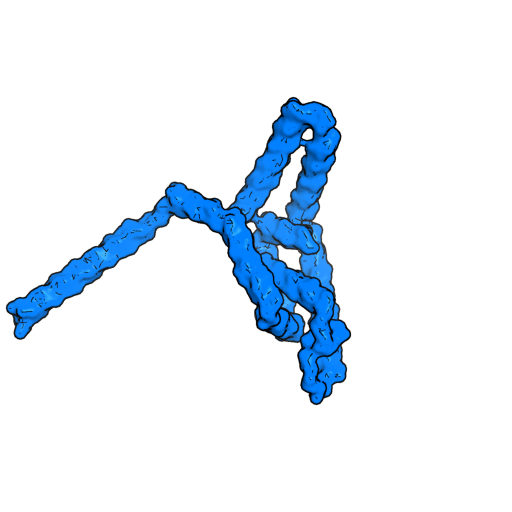 95.69 114 LEU A CA 1
ATOM 921 C C . LEU A 1 114 ? -9.258 9.657 2.098 1.00 95.69 114 LEU A C 1
ATOM 923 O O . LEU A 1 114 ? -8.538 8.826 1.547 1.00 95.69 114 LEU A O 1
ATOM 927 N N . ALA A 1 115 ? -8.990 10.133 3.317 1.00 96.19 115 ALA A N 1
ATOM 928 C CA . ALA A 1 115 ? -7.822 9.705 4.080 1.00 96.19 115 ALA A CA 1
ATOM 929 C C . ALA A 1 115 ? -7.876 8.193 4.367 1.00 96.19 115 ALA A C 1
ATOM 931 O O . ALA A 1 115 ? -6.877 7.489 4.202 1.00 96.19 115 ALA A O 1
ATOM 932 N N . ASP A 1 116 ? -9.068 7.674 4.667 1.00 96.19 116 ASP A N 1
ATOM 933 C CA . ASP A 1 116 ? -9.302 6.251 4.913 1.00 96.19 116 ASP A CA 1
ATOM 934 C C . ASP A 1 116 ? -9.159 5.402 3.647 1.00 96.19 116 ASP A C 1
ATOM 936 O O . ASP A 1 116 ? -8.648 4.282 3.698 1.00 96.19 116 ASP A O 1
ATOM 940 N N . VAL A 1 117 ? -9.567 5.941 2.493 1.00 94.94 117 VAL A N 1
ATOM 941 C CA . VAL A 1 117 ? -9.350 5.307 1.183 1.00 94.94 117 VAL A CA 1
ATOM 942 C C . VAL A 1 117 ? -7.857 5.184 0.893 1.00 94.94 117 VAL A C 1
ATOM 944 O O . VAL A 1 117 ? -7.386 4.099 0.547 1.00 94.94 117 VAL A O 1
ATOM 947 N N . CYS A 1 118 ? -7.106 6.275 1.057 1.00 94.75 118 CYS A N 1
ATOM 948 C CA . CYS A 1 118 ? -5.666 6.310 0.812 1.00 94.75 118 CYS A CA 1
ATOM 949 C C . CYS A 1 118 ? -4.912 5.353 1.741 1.00 94.75 118 CYS A C 1
ATOM 951 O O . CYS A 1 118 ? -4.096 4.555 1.270 1.00 94.75 118 CYS A O 1
ATOM 953 N N . LEU A 1 119 ? -5.221 5.380 3.041 1.00 96.31 119 LEU A N 1
ATOM 954 C CA . LEU A 1 119 ? -4.627 4.473 4.020 1.00 96.31 119 LEU A CA 1
ATOM 955 C C . LEU A 1 119 ? -5.016 3.016 3.733 1.00 96.31 119 LEU A C 1
ATOM 957 O O . LEU A 1 119 ? -4.155 2.142 3.713 1.00 96.31 119 LEU A O 1
ATOM 961 N N . GLY A 1 120 ? -6.284 2.743 3.428 1.00 94.56 120 GLY A N 1
ATOM 962 C CA . GLY A 1 120 ? -6.757 1.409 3.060 1.00 94.56 120 GLY A CA 1
ATOM 963 C C . GLY A 1 120 ? -6.046 0.835 1.831 1.00 94.56 120 GLY A C 1
ATOM 964 O O . GLY A 1 120 ? -5.622 -0.322 1.842 1.00 94.56 120 GLY A O 1
ATOM 965 N N . ALA A 1 121 ? -5.867 1.642 0.783 1.00 92.25 121 ALA A N 1
ATOM 966 C CA . ALA A 1 121 ? -5.134 1.250 -0.420 1.00 92.25 121 ALA A CA 1
ATOM 967 C C . ALA A 1 121 ? -3.644 0.996 -0.134 1.00 92.25 121 ALA A C 1
ATOM 969 O O . ALA A 1 121 ? -3.073 0.028 -0.645 1.00 92.25 121 ALA A O 1
ATOM 970 N N . LEU A 1 122 ? -3.026 1.828 0.711 1.00 93.12 122 LEU A N 1
ATOM 971 C CA . LEU A 1 122 ? -1.650 1.649 1.169 1.00 93.12 122 LEU A CA 1
ATOM 972 C C . LEU A 1 122 ? -1.482 0.330 1.933 1.00 93.12 122 LEU A C 1
ATOM 974 O O . LEU A 1 122 ? -0.636 -0.481 1.565 1.00 93.12 122 LEU A O 1
ATOM 978 N N . LEU A 1 123 ? -2.306 0.080 2.953 1.00 94.12 123 LEU A N 1
ATOM 979 C CA . LEU A 1 123 ? -2.236 -1.139 3.768 1.00 94.12 123 LEU A CA 1
ATOM 980 C C . LEU A 1 123 ? -2.491 -2.393 2.929 1.00 94.12 123 LEU A C 1
ATOM 982 O O . LEU A 1 123 ? -1.789 -3.393 3.077 1.00 94.12 123 LEU A O 1
ATOM 986 N N . HIS A 1 124 ? -3.419 -2.321 1.971 1.00 91.00 124 HIS A N 1
ATOM 987 C CA . HIS A 1 124 ? -3.618 -3.394 1.004 1.00 91.00 124 HIS A CA 1
ATOM 988 C C . HIS A 1 124 ? -2.362 -3.660 0.171 1.00 91.00 124 HIS A C 1
ATOM 990 O O . HIS A 1 124 ? -1.957 -4.812 0.015 1.00 91.00 124 HIS A O 1
ATOM 996 N N . ARG A 1 125 ? -1.715 -2.611 -0.351 1.00 88.81 125 ARG A N 1
ATOM 997 C CA . ARG A 1 125 ? -0.467 -2.749 -1.111 1.00 88.81 125 ARG A CA 1
ATOM 998 C C . ARG A 1 125 ? 0.645 -3.349 -0.253 1.00 88.81 125 ARG A C 1
ATOM 1000 O O . ARG A 1 125 ? 1.327 -4.252 -0.717 1.00 88.81 125 ARG A O 1
ATOM 1007 N N . LEU A 1 126 ? 0.811 -2.901 0.985 1.00 91.12 126 LEU A N 1
ATOM 1008 C CA . LEU A 1 126 ? 1.827 -3.432 1.897 1.00 91.12 126 LEU A CA 1
ATOM 1009 C C . LEU A 1 126 ? 1.566 -4.902 2.259 1.00 91.12 126 LEU A C 1
ATOM 1011 O O . LEU A 1 126 ? 2.504 -5.697 2.291 1.00 91.12 126 LEU A O 1
ATOM 1015 N N . LYS A 1 127 ? 0.299 -5.294 2.446 1.00 90.19 127 LYS A N 1
ATOM 1016 C CA . LYS A 1 127 ? -0.085 -6.701 2.626 1.00 90.19 127 LYS A CA 1
ATOM 1017 C C . LYS A 1 127 ? 0.220 -7.537 1.388 1.00 90.19 127 LYS A C 1
ATOM 1019 O O . LYS A 1 127 ? 0.793 -8.612 1.509 1.00 90.19 127 LYS A O 1
ATOM 1024 N N . PHE A 1 128 ? -0.094 -7.020 0.202 1.00 84.94 128 PHE A N 1
ATOM 1025 C CA . PHE A 1 128 ? 0.246 -7.667 -1.065 1.00 84.94 128 PHE A CA 1
ATOM 1026 C C . PHE A 1 128 ? 1.761 -7.886 -1.220 1.00 84.94 128 PHE A C 1
ATOM 1028 O O . PHE A 1 128 ? 2.183 -8.952 -1.659 1.00 84.94 128 PHE A O 1
ATOM 1035 N N . LEU A 1 129 ? 2.574 -6.910 -0.802 1.00 86.12 129 LEU A N 1
ATOM 1036 C CA . LEU A 1 129 ? 4.038 -6.998 -0.805 1.00 86.12 129 LEU A CA 1
ATOM 1037 C C . LEU A 1 129 ? 4.605 -7.920 0.292 1.00 86.12 129 LEU A C 1
ATOM 1039 O O . LEU A 1 129 ? 5.814 -8.098 0.347 1.00 86.12 129 LEU A O 1
ATOM 1043 N N . GLY A 1 130 ? 3.783 -8.496 1.175 1.00 88.25 130 GLY A N 1
ATOM 1044 C CA . GLY A 1 130 ? 4.258 -9.378 2.248 1.00 88.25 130 GLY A CA 1
ATOM 1045 C C . GLY A 1 130 ? 4.894 -8.647 3.428 1.00 88.25 130 GLY A C 1
ATOM 1046 O O . GLY A 1 130 ? 5.732 -9.218 4.126 1.00 88.25 130 GLY A O 1
ATOM 1047 N N . LEU A 1 131 ? 4.521 -7.381 3.638 1.00 91.75 131 LEU A N 1
ATOM 1048 C CA . LEU A 1 131 ? 5.047 -6.525 4.704 1.00 91.75 131 LEU A CA 1
ATOM 1049 C C . LEU A 1 131 ? 4.103 -6.420 5.916 1.00 91.75 131 LEU A C 1
ATOM 1051 O O . LEU A 1 131 ? 4.484 -5.856 6.939 1.00 91.75 131 LEU A O 1
ATOM 1055 N N . SER A 1 132 ? 2.888 -6.970 5.839 1.00 92.50 132 SER A N 1
ATOM 1056 C CA . SER A 1 132 ? 1.867 -6.836 6.890 1.00 92.50 132 SER A CA 1
ATOM 1057 C C . SER A 1 132 ? 2.299 -7.407 8.241 1.00 92.50 132 SER A C 1
ATOM 1059 O O . SER A 1 132 ? 2.117 -6.746 9.263 1.00 92.50 132 SER A O 1
ATOM 1061 N N . LYS A 1 133 ? 2.947 -8.580 8.253 1.00 91.12 133 LYS A N 1
ATOM 1062 C CA . LYS A 1 133 ? 3.493 -9.192 9.478 1.00 91.12 133 LYS A CA 1
ATOM 1063 C C . LYS A 1 133 ? 4.488 -8.301 10.205 1.00 91.12 133 LYS A C 1
ATOM 1065 O O . LYS A 1 133 ? 4.481 -8.266 11.423 1.00 91.12 133 LYS A O 1
ATOM 1070 N N . LYS A 1 134 ? 5.312 -7.569 9.456 1.00 91.62 134 LYS A N 1
ATOM 1071 C CA . LYS A 1 134 ? 6.321 -6.665 10.014 1.00 91.62 134 LYS A CA 1
ATOM 1072 C C . LYS A 1 134 ? 5.715 -5.376 10.573 1.00 91.62 134 LYS A C 1
ATOM 1074 O O . LYS A 1 134 ? 6.293 -4.776 11.470 1.00 91.62 134 LYS A O 1
ATOM 1079 N N . TYR A 1 135 ? 4.619 -4.901 9.982 1.00 93.75 135 TYR A N 1
ATOM 1080 C CA . TYR A 1 135 ? 4.099 -3.567 10.276 1.00 93.75 135 TYR A CA 1
ATOM 1081 C C . TYR A 1 135 ? 2.841 -3.544 11.146 1.00 93.75 135 TYR A C 1
ATOM 1083 O O . TYR A 1 135 ? 2.595 -2.516 11.765 1.00 93.75 135 TYR A O 1
ATOM 1091 N N . TRP A 1 136 ? 2.014 -4.588 11.199 1.00 94.69 136 TRP A N 1
ATOM 1092 C CA . TRP A 1 136 ? 0.838 -4.551 12.085 1.00 94.69 136 TRP A CA 1
ATOM 1093 C C . TRP A 1 136 ? 0.259 -5.908 12.495 1.00 94.69 136 TRP A C 1
ATOM 1095 O O . TRP A 1 136 ? -0.510 -5.947 13.448 1.00 94.69 136 TRP A O 1
ATOM 1105 N N . GLU A 1 137 ? 0.570 -7.021 11.817 1.00 91.06 137 GLU A N 1
ATOM 1106 C CA . GLU A 1 137 ? -0.008 -8.335 12.178 1.00 91.06 137 GLU A CA 1
ATOM 1107 C C . GLU A 1 137 ? 0.751 -9.058 13.307 1.00 91.06 137 GLU A C 1
ATOM 1109 O O . GLU A 1 137 ? 0.294 -10.099 13.772 1.00 91.06 137 GLU A O 1
ATOM 1114 N N . ASP A 1 138 ? 1.875 -8.512 13.775 1.00 89.25 138 ASP A N 1
ATOM 1115 C CA . ASP A 1 138 ? 2.606 -8.955 14.973 1.00 89.25 138 ASP A CA 1
ATOM 1116 C C . ASP A 1 138 ? 2.016 -8.407 16.287 1.00 89.25 138 ASP A C 1
ATOM 1118 O O . ASP A 1 138 ? 2.502 -8.726 17.370 1.00 89.25 138 ASP A O 1
ATOM 1122 N N . GLY A 1 139 ? 0.967 -7.583 16.198 1.00 89.75 139 GLY A N 1
ATOM 1123 C CA . GLY A 1 139 ? 0.347 -6.911 17.338 1.00 89.75 139 GLY A CA 1
ATOM 1124 C C . GLY A 1 139 ? 0.974 -5.560 17.690 1.00 89.75 139 GLY A C 1
ATOM 1125 O O . GLY A 1 139 ? 0.465 -4.890 18.584 1.00 89.75 139 GLY A O 1
ATOM 1126 N N . SER A 1 140 ? 2.017 -5.115 16.975 1.00 91.38 140 SER A N 1
ATOM 1127 C CA . SER A 1 140 ? 2.672 -3.819 17.224 1.00 91.38 140 SER A CA 1
ATOM 1128 C C . SER A 1 140 ? 1.747 -2.615 17.015 1.00 91.38 140 SER A C 1
ATOM 1130 O O . SER A 1 140 ? 1.912 -1.595 17.679 1.00 91.38 140 SER A O 1
ATOM 1132 N N . ARG A 1 141 ? 0.774 -2.727 16.100 1.00 96.44 141 ARG A N 1
ATOM 1133 C CA . ARG A 1 141 ? -0.164 -1.656 15.716 1.00 96.44 141 ARG A CA 1
ATOM 1134 C C . ARG A 1 141 ? -1.596 -2.193 15.648 1.00 96.44 141 ARG A C 1
ATOM 1136 O O . ARG A 1 141 ? -2.157 -2.430 14.573 1.00 96.44 141 ARG A O 1
ATOM 1143 N N . ALA A 1 142 ? -2.169 -2.474 16.817 1.00 96.06 142 ALA A N 1
ATOM 1144 C CA . ALA A 1 142 ? -3.461 -3.147 16.943 1.00 96.06 142 ALA A CA 1
ATOM 1145 C C . ALA A 1 142 ? -4.639 -2.300 16.424 1.00 96.06 142 ALA A C 1
ATOM 1147 O O . ALA A 1 142 ? -5.600 -2.849 15.863 1.00 96.06 142 ALA A O 1
ATOM 1148 N N . ASN A 1 143 ? -4.583 -0.972 16.569 1.00 96.00 143 ASN A N 1
ATOM 1149 C CA . ASN A 1 143 ? -5.640 -0.099 16.066 1.00 96.00 143 ASN A CA 1
ATOM 1150 C C . ASN A 1 143 ? -5.595 -0.013 14.540 1.00 96.00 143 ASN A C 1
ATOM 1152 O O . ASN A 1 143 ? -6.643 -0.105 13.899 1.00 96.00 143 ASN A O 1
ATOM 1156 N N . LEU A 1 144 ? -4.402 0.053 13.948 1.00 97.31 144 LEU A N 1
ATOM 1157 C CA . LEU A 1 144 ? -4.176 -0.008 12.506 1.00 97.31 144 LEU A CA 1
ATOM 1158 C C . LEU A 1 144 ? -4.676 -1.331 11.917 1.00 97.31 144 LEU A C 1
ATOM 1160 O O . LEU A 1 144 ? -5.367 -1.339 10.895 1.00 97.31 144 LEU A O 1
ATOM 1164 N N . GLN A 1 145 ? -4.391 -2.455 12.582 1.00 96.62 145 GLN A N 1
ATOM 1165 C CA . GLN A 1 145 ? -4.913 -3.761 12.183 1.00 96.62 145 GLN A CA 1
ATOM 1166 C C . GLN A 1 145 ? -6.449 -3.777 12.212 1.00 96.62 145 GLN A C 1
ATOM 1168 O O . GLN A 1 145 ? -7.090 -4.190 11.241 1.00 96.62 145 GLN A O 1
ATOM 1173 N N . SER A 1 146 ? -7.051 -3.288 13.297 1.00 95.19 146 SER A N 1
ATOM 1174 C CA . SER A 1 146 ? -8.509 -3.218 13.459 1.00 95.19 146 SER A CA 1
ATOM 1175 C C . SER A 1 146 ? -9.162 -2.295 12.426 1.00 95.19 146 SER A C 1
ATOM 1177 O O . SER A 1 146 ? -10.202 -2.628 11.850 1.00 95.19 146 SER A O 1
ATOM 1179 N N . PHE A 1 147 ? -8.530 -1.154 12.145 1.00 96.56 147 PHE A N 1
ATOM 1180 C CA . PHE A 1 147 ? -8.906 -0.230 11.081 1.00 96.56 147 PHE A CA 1
ATOM 1181 C C . PHE A 1 147 ? -8.922 -0.943 9.728 1.00 96.56 147 PHE A C 1
ATOM 1183 O O . PHE A 1 147 ? -9.936 -0.916 9.026 1.00 96.56 147 PHE A O 1
ATOM 1190 N N . PHE A 1 148 ? -7.845 -1.650 9.382 1.00 95.69 148 PHE A N 1
ATOM 1191 C CA . PHE A 1 148 ? -7.737 -2.308 8.086 1.00 95.69 148 PHE A CA 1
ATOM 1192 C C . PHE A 1 148 ? -8.780 -3.415 7.906 1.00 95.69 148 PHE A C 1
ATOM 1194 O O . PHE A 1 148 ? -9.434 -3.480 6.865 1.00 95.69 148 PHE A O 1
ATOM 1201 N N . VAL A 1 149 ? -9.028 -4.222 8.943 1.00 94.44 149 VAL A N 1
ATOM 1202 C CA . VAL A 1 149 ? -10.104 -5.229 8.938 1.00 94.44 149 VAL A CA 1
ATOM 1203 C C . VAL A 1 149 ? -11.470 -4.586 8.672 1.00 94.44 149 VAL A C 1
ATOM 1205 O O . VAL A 1 149 ? -12.296 -5.155 7.955 1.00 94.44 149 VAL A O 1
ATOM 1208 N N . ARG A 1 150 ? -11.724 -3.390 9.213 1.00 94.88 150 ARG A N 1
ATOM 1209 C CA . ARG A 1 150 ? -12.961 -2.632 8.968 1.00 94.88 150 ARG A CA 1
ATOM 1210 C C . ARG A 1 150 ? -13.058 -2.166 7.517 1.00 94.88 150 ARG A C 1
ATOM 1212 O O . ARG A 1 150 ? -14.092 -2.371 6.883 1.00 94.88 150 ARG A O 1
ATOM 1219 N N . VAL A 1 151 ? -11.973 -1.617 6.967 1.00 94.50 151 VAL A N 1
ATOM 1220 C CA . VAL A 1 151 ? -11.888 -1.208 5.554 1.00 94.50 151 VAL A CA 1
ATOM 1221 C C . VAL A 1 151 ? -12.189 -2.387 4.624 1.00 94.50 151 VAL A C 1
ATOM 1223 O O . VAL A 1 151 ? -13.007 -2.255 3.713 1.00 94.50 151 VAL A O 1
ATOM 1226 N N . GLN A 1 152 ? -11.610 -3.562 4.891 1.00 91.50 152 GLN A N 1
ATOM 1227 C CA . GLN A 1 152 ? -11.790 -4.769 4.074 1.00 91.50 152 GLN A CA 1
ATOM 1228 C C . GLN A 1 152 ? -13.242 -5.269 4.012 1.00 91.50 152 GLN A C 1
ATOM 1230 O O . GLN A 1 152 ? -13.628 -5.921 3.042 1.00 91.50 152 GLN A O 1
ATOM 1235 N N . LYS A 1 153 ? -14.072 -4.961 5.017 1.00 92.00 153 LYS A N 1
ATOM 1236 C CA . LYS A 1 153 ? -15.494 -5.341 5.038 1.00 92.00 153 LYS A CA 1
ATOM 1237 C C . LYS A 1 153 ? -16.363 -4.460 4.134 1.00 92.00 153 LYS A C 1
ATOM 1239 O O . LYS A 1 153 ? -17.461 -4.879 3.760 1.00 92.00 153 LYS A O 1
ATOM 1244 N N . ARG A 1 154 ? -15.901 -3.261 3.753 1.00 92.44 154 ARG A N 1
ATOM 1245 C CA . ARG A 1 154 ? -16.691 -2.321 2.943 1.00 92.44 154 ARG A CA 1
ATOM 1246 C C . ARG A 1 154 ? -16.946 -2.884 1.546 1.00 92.44 154 ARG A C 1
ATOM 1248 O O . ARG A 1 154 ? -16.044 -3.391 0.883 1.00 92.44 154 ARG A O 1
ATOM 1255 N N . TYR A 1 155 ? -18.180 -2.737 1.061 1.00 91.75 155 TYR A N 1
ATOM 1256 C CA . TYR A 1 155 ? -18.583 -3.225 -0.262 1.00 91.75 155 TYR A CA 1
ATOM 1257 C C . TYR A 1 155 ? -17.710 -2.667 -1.391 1.00 91.75 155 TYR A C 1
ATOM 1259 O O . TYR A 1 155 ? -17.217 -3.442 -2.201 1.00 91.75 155 TYR A O 1
ATOM 1267 N N . ALA A 1 156 ? -17.460 -1.352 -1.407 1.00 90.94 156 ALA A N 1
ATOM 1268 C CA . ALA A 1 156 ? -16.628 -0.720 -2.432 1.00 90.94 156 ALA A CA 1
ATOM 1269 C C . ALA A 1 156 ? -15.210 -1.311 -2.473 1.00 90.94 156 ALA A C 1
ATOM 1271 O O . ALA A 1 156 ? -14.695 -1.608 -3.547 1.00 90.94 156 ALA A O 1
ATOM 1272 N N . PHE A 1 157 ? -14.615 -1.556 -1.303 1.00 89.25 157 PHE A N 1
ATOM 1273 C CA . PHE A 1 157 ? -13.290 -2.157 -1.198 1.00 89.25 157 PHE A CA 1
ATOM 1274 C C . PHE A 1 157 ? -13.283 -3.594 -1.737 1.00 89.25 157 PHE A C 1
ATOM 1276 O O . PHE A 1 157 ? -12.440 -3.934 -2.562 1.00 89.25 157 PHE A O 1
ATOM 1283 N N . ARG A 1 158 ? -14.267 -4.419 -1.347 1.00 87.31 158 ARG A N 1
ATOM 1284 C CA . ARG A 1 158 ? -14.409 -5.798 -1.851 1.00 87.31 158 ARG A CA 1
ATOM 1285 C C . ARG A 1 158 ? -14.677 -5.853 -3.351 1.00 87.31 158 ARG A C 1
ATOM 1287 O O . ARG A 1 158 ? -14.107 -6.702 -4.021 1.00 87.31 158 ARG A O 1
ATOM 1294 N N . LYS A 1 159 ? -15.506 -4.946 -3.872 1.00 86.75 159 LYS A N 1
ATOM 1295 C CA . LYS A 1 159 ? -15.820 -4.860 -5.301 1.00 86.75 159 LYS A CA 1
ATOM 1296 C C . LYS A 1 159 ? -14.566 -4.562 -6.121 1.00 86.75 159 LYS A C 1
ATOM 1298 O O . LYS A 1 159 ? -14.319 -5.220 -7.114 1.00 86.75 159 LYS A O 1
ATOM 1303 N N . VAL A 1 160 ? -13.755 -3.603 -5.678 1.00 82.00 160 VAL A N 1
ATOM 1304 C CA . VAL A 1 160 ? -12.550 -3.190 -6.409 1.00 82.00 160 VAL A CA 1
ATOM 1305 C C . VAL A 1 160 ? -11.426 -4.219 -6.268 1.00 82.00 160 VAL A C 1
ATOM 1307 O O . VAL A 1 160 ? -10.777 -4.565 -7.248 1.00 82.00 160 VAL A O 1
ATOM 1310 N N . LEU A 1 161 ? -11.185 -4.743 -5.064 1.00 69.56 161 LEU A N 1
ATOM 1311 C CA . LEU A 1 161 ? -10.015 -5.590 -4.807 1.00 69.56 161 LEU A CA 1
ATOM 1312 C C . LEU A 1 161 ? -10.268 -7.087 -4.994 1.00 69.56 161 LEU A C 1
ATOM 1314 O O . LEU A 1 161 ? -9.314 -7.821 -5.248 1.00 69.56 161 LEU A O 1
ATOM 1318 N N . GLY A 1 162 ? -11.531 -7.524 -4.966 1.00 56.97 162 GLY A N 1
ATOM 1319 C CA . GLY A 1 162 ? -11.924 -8.843 -5.465 1.00 56.97 162 GLY A CA 1
ATOM 1320 C C . GLY A 1 162 ? -11.552 -9.022 -6.939 1.00 56.97 162 GLY A C 1
ATOM 1321 O O . GLY A 1 162 ? -11.047 -10.077 -7.307 1.00 56.97 162 GLY A O 1
ATOM 1322 N N . ASP A 1 163 ? -11.676 -7.957 -7.740 1.00 50.66 163 ASP A N 1
ATOM 1323 C CA . ASP A 1 163 ? -11.292 -7.948 -9.156 1.00 50.66 163 ASP A CA 1
ATOM 1324 C C . ASP A 1 163 ? -9.785 -7.696 -9.377 1.00 50.66 163 ASP A C 1
ATOM 1326 O O . ASP A 1 163 ? -9.197 -8.248 -10.302 1.00 50.66 163 ASP A O 1
ATOM 1330 N N . ILE A 1 164 ? -9.103 -6.917 -8.525 1.00 52.47 164 ILE A N 1
ATOM 1331 C CA . ILE A 1 164 ? -7.663 -6.607 -8.701 1.00 52.47 164 ILE A CA 1
ATOM 1332 C C . ILE A 1 164 ? -6.749 -7.787 -8.367 1.00 52.47 164 ILE A C 1
ATOM 1334 O O . ILE A 1 164 ? -5.699 -7.926 -9.006 1.00 52.47 164 ILE A O 1
ATOM 1338 N N . HIS A 1 165 ? -7.132 -8.657 -7.421 1.00 50.47 165 HIS A N 1
ATOM 1339 C CA . HIS A 1 165 ? -6.450 -9.945 -7.282 1.00 50.47 165 HIS A CA 1
ATOM 1340 C C . HIS A 1 165 ? -6.450 -10.662 -8.627 1.00 50.47 165 HIS A C 1
ATOM 1342 O O . HIS A 1 165 ? -5.390 -11.102 -9.049 1.00 50.47 165 HIS A O 1
ATOM 1348 N N . THR A 1 166 ? -7.574 -10.640 -9.344 1.00 44.75 166 THR A N 1
ATOM 1349 C CA . THR A 1 166 ? -7.747 -11.173 -10.697 1.00 44.75 166 THR A CA 1
ATOM 1350 C C . THR A 1 166 ? -6.931 -10.428 -11.744 1.00 44.75 166 THR A C 1
ATOM 1352 O O . THR A 1 166 ? -6.438 -11.089 -12.638 1.00 44.75 166 THR A O 1
ATOM 1355 N N . THR A 1 167 ? -6.701 -9.114 -11.652 1.00 42.97 167 THR A N 1
ATOM 1356 C CA . THR A 1 167 ? -5.910 -8.367 -12.653 1.00 42.97 167 THR A CA 1
ATOM 1357 C C . THR A 1 167 ? -4.405 -8.635 -12.544 1.00 42.97 167 THR A C 1
ATOM 1359 O O . THR A 1 167 ? -3.758 -8.928 -13.548 1.00 42.97 167 THR A O 1
ATOM 1362 N N . LEU A 1 168 ? -3.831 -8.612 -11.337 1.00 51.69 168 LEU A N 1
ATOM 1363 C CA . LEU A 1 168 ? -2.421 -8.974 -11.119 1.00 51.69 168 LEU A CA 1
ATOM 1364 C C . LEU A 1 168 ? -2.203 -10.478 -11.300 1.00 51.69 168 LEU A C 1
ATOM 1366 O O . LEU A 1 168 ? -1.240 -10.877 -11.949 1.00 51.69 168 LEU A O 1
ATOM 1370 N N . LEU A 1 169 ? -3.141 -11.312 -10.836 1.00 48.28 169 LEU A N 1
ATOM 1371 C CA . LEU A 1 169 ? -3.175 -12.718 -11.220 1.00 48.28 169 LEU A CA 1
ATOM 1372 C C . LEU A 1 169 ? -3.300 -12.843 -12.737 1.00 48.28 169 LEU A C 1
ATOM 1374 O O . LEU A 1 169 ? -2.546 -13.610 -13.281 1.00 48.28 169 LEU A O 1
ATOM 1378 N N . SER A 1 170 ? -4.111 -12.073 -13.463 1.00 43.59 170 SER A N 1
ATOM 1379 C CA . SER A 1 170 ? -4.268 -12.182 -14.928 1.00 43.59 170 SER A CA 1
ATOM 1380 C C . SER A 1 170 ? -3.068 -11.687 -15.729 1.00 43.59 170 SER A C 1
ATOM 1382 O O . SER A 1 170 ? -2.892 -12.116 -16.861 1.00 43.59 170 SER A O 1
ATOM 1384 N N . ALA A 1 171 ? -2.221 -10.825 -15.167 1.00 54.72 171 ALA A N 1
ATOM 1385 C CA . ALA A 1 171 ? -0.954 -10.453 -15.793 1.00 54.72 171 ALA A CA 1
ATOM 1386 C C . ALA A 1 171 ? 0.090 -11.575 -15.650 1.00 54.72 171 ALA A C 1
ATOM 1388 O O . ALA A 1 171 ? 0.991 -11.721 -16.473 1.00 54.72 171 ALA A O 1
ATOM 1389 N N . VAL A 1 172 ? -0.046 -12.392 -14.605 1.00 49.53 172 VAL A N 1
ATOM 1390 C CA . VAL A 1 172 ? 0.980 -13.338 -14.157 1.00 49.53 172 VAL A CA 1
ATOM 1391 C C . VAL A 1 172 ? 0.538 -14.799 -14.455 1.00 49.53 172 VAL A C 1
ATOM 1393 O O . VAL A 1 172 ? 1.361 -15.636 -14.820 1.00 49.53 172 VAL A O 1
ATOM 1396 N N . LEU A 1 173 ? -0.773 -15.084 -14.496 1.00 49.72 173 LEU A N 1
ATOM 1397 C CA . LEU A 1 173 ? -1.450 -16.352 -14.834 1.00 49.72 173 LEU A CA 1
ATOM 1398 C C . LEU A 1 173 ? -1.146 -16.832 -16.248 1.00 49.72 173 LEU A C 1
ATOM 1400 O O . LEU A 1 173 ? -0.842 -18.010 -16.380 1.00 49.72 173 LEU A O 1
ATOM 1404 N N . PRO A 1 174 ? -1.245 -16.011 -17.312 1.00 56.56 174 PRO A N 1
ATOM 1405 C CA . PRO A 1 174 ? -0.988 -16.474 -18.671 1.00 56.56 174 PRO A CA 1
ATOM 1406 C C . PRO A 1 174 ? 0.420 -17.055 -18.783 1.00 56.56 174 PRO A C 1
ATOM 1408 O O . PRO A 1 174 ? 0.629 -18.094 -19.412 1.00 56.56 174 PRO A O 1
ATOM 1411 N N . ASN A 1 175 ? 1.370 -16.443 -18.072 1.00 52.25 175 ASN A N 1
ATOM 1412 C CA . ASN A 1 175 ? 2.743 -16.912 -17.979 1.00 52.25 175 ASN A CA 1
ATOM 1413 C C . ASN A 1 175 ? 2.874 -18.138 -17.060 1.00 52.25 175 ASN A C 1
ATOM 1415 O O . ASN A 1 175 ? 3.556 -19.088 -17.443 1.00 52.25 175 ASN A O 1
ATOM 1419 N N . ALA A 1 176 ? 2.157 -18.194 -15.931 1.00 53.62 176 ALA A N 1
ATOM 1420 C CA . ALA A 1 176 ? 2.058 -19.385 -15.075 1.00 53.62 176 ALA A CA 1
ATOM 1421 C C . ALA A 1 176 ? 1.534 -20.610 -15.845 1.00 53.62 176 ALA A C 1
ATOM 1423 O O . ALA A 1 176 ? 2.152 -21.672 -15.846 1.00 53.62 176 ALA A O 1
ATOM 1424 N N . PHE A 1 177 ? 0.420 -20.449 -16.561 1.00 55.81 177 PHE A N 1
ATOM 1425 C CA . PHE A 1 177 ? -0.200 -21.471 -17.401 1.00 55.81 177 PHE A CA 1
ATOM 1426 C C . PHE A 1 177 ? 0.723 -21.887 -18.545 1.00 55.81 177 PHE A C 1
ATOM 1428 O O . PHE A 1 177 ? 0.847 -23.075 -18.845 1.00 55.81 177 PHE A O 1
ATOM 1435 N N . ARG A 1 178 ? 1.429 -20.936 -19.165 1.00 58.09 178 ARG A N 1
ATOM 1436 C CA . ARG A 1 178 ? 2.449 -21.230 -20.177 1.00 58.09 178 ARG A CA 1
ATOM 1437 C C . ARG A 1 178 ? 3.632 -22.006 -19.591 1.00 58.09 178 ARG A C 1
ATOM 1439 O O . ARG A 1 178 ? 4.157 -22.885 -20.269 1.00 58.09 178 ARG A O 1
ATOM 1446 N N . MET A 1 179 ? 4.038 -21.737 -18.350 1.00 52.72 179 MET A N 1
ATOM 1447 C CA . MET A 1 179 ? 5.076 -22.506 -17.654 1.00 52.72 179 MET A CA 1
ATOM 1448 C C . MET A 1 179 ? 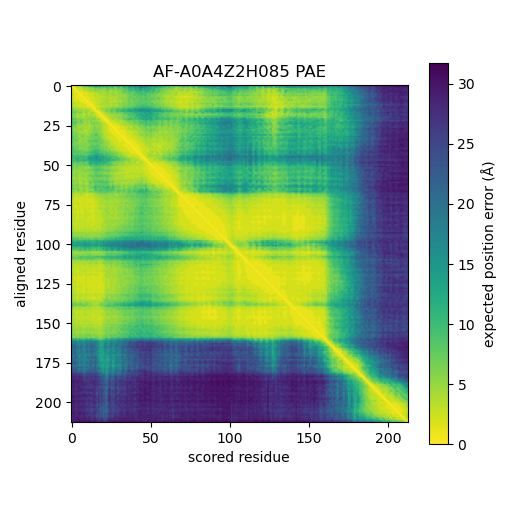4.618 -23.927 -17.312 1.00 52.72 179 MET A C 1
ATOM 1450 O O . MET A 1 179 ? 5.378 -24.861 -17.549 1.00 52.72 179 MET A O 1
ATOM 1454 N N . VAL A 1 180 ? 3.375 -24.109 -16.854 1.00 56.88 180 VAL A N 1
ATOM 1455 C CA . VAL A 1 180 ? 2.766 -25.435 -16.624 1.00 56.88 180 VAL A CA 1
ATOM 1456 C C . VAL A 1 180 ? 2.653 -26.230 -17.930 1.00 56.88 180 VAL A C 1
ATOM 1458 O O . VAL A 1 180 ? 2.907 -27.430 -17.940 1.00 56.88 180 V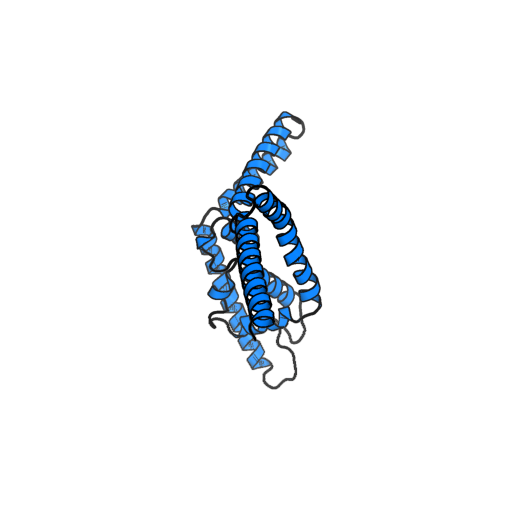AL A O 1
ATOM 1461 N N . LYS A 1 181 ? 2.356 -25.574 -19.061 1.00 58.50 181 LYS A N 1
ATOM 1462 C CA . LYS A 1 181 ? 2.386 -26.219 -20.387 1.00 58.50 181 LYS A CA 1
ATOM 1463 C C . LYS A 1 181 ? 3.802 -26.588 -20.852 1.00 58.50 181 LYS A C 1
ATOM 1465 O O . LYS A 1 181 ? 3.957 -27.585 -21.545 1.00 58.50 181 LYS A O 1
ATOM 1470 N N . LYS A 1 182 ? 4.829 -25.801 -20.500 1.00 57.88 182 LYS A N 1
ATOM 1471 C CA . LYS A 1 182 ? 6.235 -26.064 -20.877 1.00 57.88 182 LYS A CA 1
ATOM 1472 C C . LYS A 1 182 ? 6.930 -27.101 -19.990 1.00 57.88 182 LYS A C 1
ATOM 1474 O O . LYS A 1 182 ? 7.841 -27.775 -20.458 1.00 57.88 182 LYS A O 1
ATOM 1479 N N . LYS A 1 183 ? 6.529 -27.212 -18.725 1.00 51.97 183 LYS A N 1
ATOM 1480 C CA . LYS A 1 183 ? 6.953 -28.262 -17.794 1.00 51.97 183 LYS A CA 1
ATOM 1481 C C . LYS A 1 183 ? 5.692 -28.949 -17.275 1.00 51.97 183 LYS A C 1
ATOM 1483 O O . LYS A 1 183 ? 5.216 -28.554 -16.208 1.00 51.97 183 LYS A O 1
ATOM 1488 N N . PRO A 1 184 ? 5.120 -29.919 -18.014 1.00 52.06 184 PRO A N 1
ATOM 1489 C CA . PRO A 1 184 ? 3.982 -30.662 -17.499 1.00 52.06 184 PRO A CA 1
ATOM 1490 C C . PRO A 1 184 ? 4.396 -31.262 -16.149 1.00 52.06 184 PRO A C 1
ATOM 1492 O O . PRO A 1 184 ? 5.439 -31.919 -16.076 1.00 52.06 184 PRO A O 1
ATOM 1495 N N . PRO A 1 185 ? 3.659 -30.996 -15.058 1.00 53.28 185 PRO A N 1
ATOM 1496 C CA . PRO A 1 185 ? 4.002 -31.575 -13.777 1.00 53.28 185 PRO A CA 1
ATOM 1497 C C . PRO A 1 185 ? 3.895 -33.095 -13.919 1.00 53.28 185 PRO A C 1
ATOM 1499 O O . PRO A 1 185 ? 2.827 -33.624 -14.234 1.00 53.28 185 PRO A O 1
ATOM 1502 N N . SER A 1 186 ? 5.000 -33.803 -13.666 1.00 57.50 186 SER A N 1
ATOM 1503 C CA . SER A 1 186 ? 5.053 -35.275 -13.656 1.00 57.50 186 SER A CA 1
ATOM 1504 C C . SER A 1 186 ? 4.030 -35.903 -12.690 1.00 57.50 186 SER A C 1
ATOM 1506 O O . SER A 1 186 ? 3.738 -37.095 -12.767 1.00 57.50 186 SER A O 1
ATOM 1508 N N . PHE A 1 187 ? 3.423 -35.082 -11.827 1.00 54.19 187 PHE A N 1
ATOM 1509 C CA . PHE A 1 187 ? 2.328 -35.414 -10.923 1.00 54.19 187 PHE A CA 1
ATOM 1510 C C . PHE A 1 187 ? 1.050 -35.925 -11.598 1.00 54.19 187 PHE A C 1
ATOM 1512 O O . PHE A 1 187 ? 0.348 -36.718 -10.969 1.00 54.19 187 PHE A O 1
ATOM 1519 N N . PHE A 1 188 ? 0.735 -35.538 -12.842 1.00 54.62 188 PHE A N 1
ATOM 1520 C CA . PHE A 1 188 ? -0.452 -36.092 -13.517 1.00 54.62 188 PHE A CA 1
ATOM 1521 C C . PHE A 1 188 ? -0.293 -37.591 -13.808 1.00 54.62 188 PHE A C 1
ATOM 1523 O O . PHE A 1 188 ? -1.246 -38.346 -13.633 1.00 54.62 188 PHE A O 1
ATOM 1530 N N . GLY A 1 189 ? 0.919 -38.041 -14.154 1.00 56.59 189 GLY A N 1
ATOM 1531 C CA . GLY A 1 189 ? 1.209 -39.465 -14.341 1.00 56.59 189 GLY A CA 1
ATOM 1532 C C . GLY A 1 189 ? 1.176 -40.244 -13.024 1.00 56.59 189 GLY A C 1
ATOM 1533 O O . GLY A 1 189 ? 0.544 -41.293 -12.939 1.00 56.59 189 GLY A O 1
ATOM 1534 N N . ALA A 1 190 ? 1.786 -39.699 -11.967 1.00 56.34 190 ALA A N 1
ATOM 1535 C CA . ALA A 1 190 ? 1.847 -40.357 -10.659 1.00 56.34 190 ALA A CA 1
ATOM 1536 C C . ALA A 1 190 ? 0.477 -40.455 -9.957 1.00 56.34 190 ALA A C 1
ATOM 1538 O O . ALA A 1 190 ? 0.160 -41.488 -9.367 1.00 56.34 190 ALA A O 1
ATOM 1539 N N . SER A 1 191 ? -0.361 -39.416 -10.056 1.00 58.81 191 SER A N 1
ATOM 1540 C CA . SER A 1 191 ? -1.692 -39.409 -9.425 1.00 58.81 191 SER A CA 1
ATOM 1541 C C . SER A 1 191 ? -2.665 -40.356 -10.133 1.00 58.81 191 SER A C 1
ATOM 1543 O O . SER A 1 191 ? -3.453 -41.033 -9.475 1.00 58.81 191 SER A O 1
ATOM 1545 N N . PHE A 1 192 ? -2.573 -40.467 -11.464 1.00 66.00 192 PHE A N 1
ATOM 1546 C CA . PHE A 1 192 ? -3.364 -41.427 -12.235 1.00 66.00 192 PHE A CA 1
ATOM 1547 C C . PHE A 1 192 ? -2.944 -42.876 -11.942 1.00 66.00 192 PHE A C 1
ATOM 1549 O O . PHE A 1 192 ? -3.798 -43.734 -11.721 1.00 66.00 192 PHE A O 1
ATOM 1556 N N . LEU A 1 193 ? -1.635 -43.143 -11.844 1.00 62.53 193 LEU A N 1
ATOM 1557 C CA . LEU A 1 193 ? -1.114 -44.471 -11.503 1.00 62.53 193 LEU A CA 1
ATOM 1558 C C . LEU A 1 193 ? -1.544 -44.918 -10.098 1.00 62.53 193 LEU A C 1
ATOM 1560 O O . LEU A 1 193 ? -2.062 -46.025 -9.952 1.00 62.53 193 LEU A O 1
ATOM 1564 N N . MET A 1 194 ? -1.432 -44.051 -9.086 1.00 65.62 194 M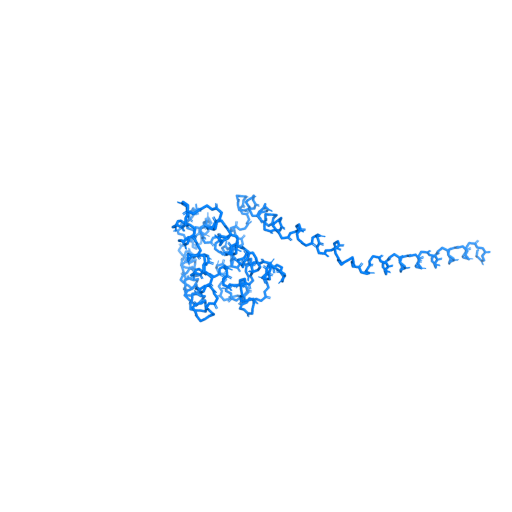ET A N 1
ATOM 1565 C CA . MET A 1 194 ? -1.864 -44.376 -7.718 1.00 65.62 194 MET A CA 1
ATOM 1566 C C . MET A 1 194 ? -3.383 -44.574 -7.608 1.00 65.62 194 MET A C 1
ATOM 1568 O O . MET A 1 194 ? -3.830 -45.491 -6.919 1.00 65.62 194 MET A O 1
ATOM 1572 N N . GLY A 1 195 ? -4.180 -43.776 -8.329 1.00 70.81 195 GLY A N 1
ATOM 1573 C CA . GLY A 1 195 ? -5.634 -43.952 -8.390 1.00 70.81 195 GLY A CA 1
ATOM 1574 C C . GLY A 1 195 ? -6.048 -45.268 -9.057 1.00 70.81 195 GLY A C 1
ATOM 1575 O O . GLY A 1 195 ? -6.934 -45.961 -8.559 1.00 70.81 195 GLY A O 1
ATOM 1576 N N . SER A 1 196 ? -5.369 -45.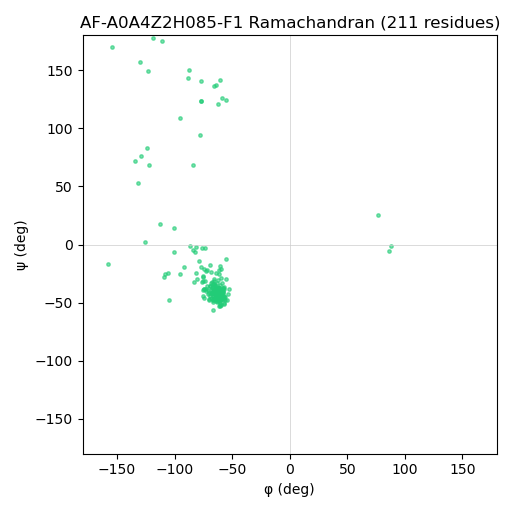655 -10.141 1.00 72.50 196 SER A N 1
ATOM 1577 C CA . SER A 1 196 ? -5.649 -46.909 -10.854 1.00 72.50 196 SER A CA 1
ATOM 1578 C C . SER A 1 196 ? -5.293 -48.155 -10.032 1.00 72.50 196 SER A C 1
ATOM 1580 O O . SER A 1 196 ? -6.097 -49.085 -9.956 1.00 72.50 196 SER A O 1
ATOM 1582 N N . LEU A 1 197 ? -4.150 -48.148 -9.334 1.00 75.00 197 LEU A N 1
ATOM 1583 C CA . LEU A 1 197 ? -3.717 -49.253 -8.472 1.00 75.00 197 LEU A CA 1
ATOM 1584 C C . LEU A 1 197 ? -4.626 -49.415 -7.247 1.00 75.00 197 LEU A C 1
ATOM 1586 O O . LEU A 1 197 ? -5.014 -50.535 -6.912 1.00 75.00 197 LEU A O 1
ATOM 1590 N N . GLY A 1 198 ? -5.027 -48.304 -6.619 1.00 75.62 198 GLY A N 1
ATOM 1591 C CA . GLY A 1 198 ? -5.987 -48.322 -5.513 1.00 75.62 198 GLY A CA 1
ATOM 1592 C C . GLY A 1 198 ? -7.368 -48.832 -5.940 1.00 75.62 198 GLY A C 1
ATOM 1593 O O . GLY A 1 198 ? -7.962 -49.664 -5.253 1.00 75.62 198 GLY A O 1
ATOM 1594 N N . GLY A 1 199 ? -7.853 -48.395 -7.109 1.00 77.25 199 GLY A N 1
ATOM 1595 C CA . GLY A 1 199 ? -9.127 -48.839 -7.677 1.00 77.25 199 GLY A CA 1
ATOM 1596 C C . GLY A 1 199 ? -9.144 -50.329 -8.024 1.00 77.25 199 GLY A C 1
ATOM 1597 O O . GLY A 1 199 ? -10.088 -51.030 -7.660 1.00 77.25 199 GLY A O 1
ATOM 1598 N N . MET A 1 200 ? -8.082 -50.841 -8.656 1.00 79.38 200 MET A N 1
ATOM 1599 C CA . MET A 1 200 ? -7.947 -52.269 -8.974 1.00 79.38 200 MET A CA 1
ATOM 1600 C C . MET A 1 200 ? -7.877 -53.141 -7.715 1.00 79.38 200 MET A C 1
ATOM 1602 O O . MET A 1 200 ? -8.527 -54.185 -7.663 1.00 79.38 200 MET A O 1
ATOM 1606 N N . GLY A 1 201 ? -7.145 -52.706 -6.684 1.00 79.25 201 GLY A N 1
ATOM 1607 C CA . GLY A 1 201 ? -7.065 -53.421 -5.407 1.00 79.25 201 GLY A CA 1
ATOM 1608 C C . GLY A 1 201 ? -8.419 -53.516 -4.699 1.00 79.25 201 GLY A C 1
ATOM 1609 O O . GLY A 1 201 ? -8.805 -54.591 -4.236 1.00 79.25 201 GLY A O 1
ATOM 1610 N N . TYR A 1 202 ? -9.185 -52.421 -4.680 1.00 82.50 202 TYR A N 1
ATOM 1611 C CA . TYR A 1 202 ? -10.532 -52.407 -4.104 1.00 82.50 202 TYR A CA 1
ATOM 1612 C C . TYR A 1 202 ? -11.500 -53.315 -4.873 1.00 82.50 202 TYR A C 1
ATOM 1614 O O . TYR A 1 202 ? -12.271 -54.059 -4.266 1.00 82.50 202 TYR A O 1
ATOM 1622 N N . PHE A 1 203 ? -11.425 -53.313 -6.207 1.00 83.12 203 PHE A N 1
ATOM 1623 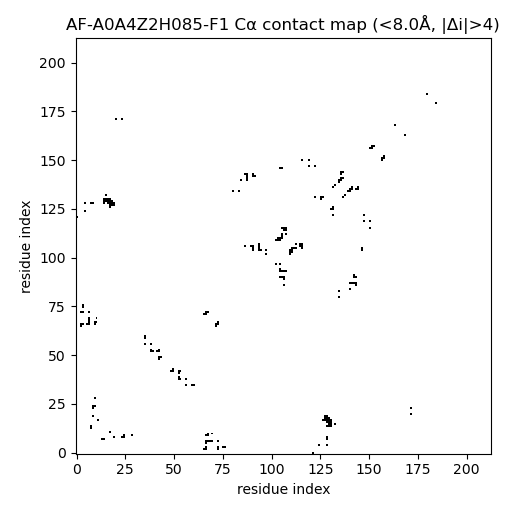C CA . PHE A 1 203 ? -12.268 -54.161 -7.049 1.00 83.12 203 PHE A CA 1
ATOM 1624 C C . PHE A 1 203 ? -11.955 -55.652 -6.865 1.00 83.12 203 PHE A C 1
ATOM 1626 O O . PHE A 1 203 ? -12.872 -56.467 -6.756 1.00 83.12 203 PHE A O 1
ATOM 1633 N N . ALA A 1 204 ? -10.671 -56.009 -6.765 1.00 82.88 204 ALA A N 1
ATOM 1634 C CA . ALA A 1 204 ? -10.237 -57.376 -6.488 1.00 82.88 204 ALA A CA 1
ATOM 1635 C C . ALA A 1 204 ? -10.700 -57.850 -5.101 1.00 82.88 204 ALA A C 1
ATOM 1637 O O . ALA A 1 204 ? -11.231 -58.953 -4.975 1.00 82.88 204 ALA A O 1
ATOM 1638 N N . TYR A 1 205 ? -10.574 -57.000 -4.075 1.00 84.69 205 TYR A N 1
ATOM 1639 C CA . TYR A 1 205 ? -11.079 -57.287 -2.731 1.00 84.69 205 TYR A CA 1
ATOM 1640 C C . TYR A 1 205 ? -12.600 -57.492 -2.721 1.00 84.69 205 TYR A C 1
ATOM 1642 O O . TYR A 1 205 ? -13.089 -58.473 -2.163 1.00 84.69 205 TYR A O 1
ATOM 1650 N N . TRP A 1 206 ? -13.355 -56.607 -3.377 1.00 83.56 206 TRP A N 1
ATOM 1651 C CA . TRP A 1 206 ? -14.812 -56.711 -3.465 1.00 83.56 206 TRP A CA 1
ATOM 1652 C C . TRP A 1 206 ? -15.262 -57.977 -4.209 1.00 83.56 206 TRP A C 1
ATOM 1654 O O . TRP A 1 206 ? -16.173 -58.672 -3.757 1.00 83.56 206 TRP A O 1
ATOM 1664 N N . TYR A 1 207 ? -14.585 -58.326 -5.306 1.00 82.81 207 TYR A N 1
ATOM 1665 C CA . TYR A 1 207 ? -14.863 -59.541 -6.072 1.00 82.81 207 TYR A CA 1
ATOM 1666 C C . TYR A 1 207 ? -14.563 -60.818 -5.274 1.00 82.81 207 TYR A C 1
ATOM 1668 O O . TYR A 1 207 ? -15.371 -61.747 -5.269 1.00 82.81 207 TYR A O 1
ATOM 1676 N N . LEU A 1 208 ? -13.438 -60.858 -4.551 1.00 81.69 208 LEU A N 1
ATOM 1677 C CA . LEU A 1 208 ? -13.086 -61.984 -3.681 1.00 81.69 208 LEU A CA 1
ATOM 1678 C C . LEU A 1 208 ? -14.059 -62.119 -2.507 1.00 81.69 208 LEU A C 1
ATOM 1680 O O . LEU A 1 208 ? -14.497 -63.230 -2.213 1.00 81.69 208 LEU A O 1
ATOM 1684 N N . LYS A 1 209 ? -14.464 -60.999 -1.895 1.00 75.19 209 LYS A N 1
ATOM 1685 C CA . LYS A 1 209 ? -15.464 -60.983 -0.822 1.00 75.19 209 LYS A CA 1
ATOM 1686 C C . LYS A 1 209 ? -16.806 -61.553 -1.282 1.00 75.19 209 LYS A C 1
ATOM 1688 O O . LYS A 1 209 ? -17.420 -62.284 -0.528 1.00 75.19 209 LYS A O 1
ATOM 1693 N N . LYS A 1 210 ? -17.242 -61.262 -2.511 1.00 72.06 210 LYS A N 1
ATOM 1694 C CA . LYS A 1 210 ? -18.509 -61.769 -3.066 1.00 72.06 210 LYS A CA 1
ATOM 1695 C C . LYS A 1 210 ? -18.467 -63.255 -3.459 1.00 72.06 210 LYS A C 1
ATOM 1697 O O . LYS A 1 210 ? -19.514 -63.866 -3.634 1.00 72.06 210 LYS A O 1
ATOM 1702 N N . LYS A 1 211 ? -17.275 -63.817 -3.688 1.00 71.06 211 LYS A N 1
ATOM 1703 C CA . LYS A 1 211 ? -17.105 -65.198 -4.172 1.00 71.06 211 LYS A CA 1
ATOM 1704 C C . LYS A 1 211 ? -16.863 -66.211 -3.047 1.00 71.06 211 LYS A C 1
ATOM 1706 O O . LYS A 1 211 ? -17.143 -67.389 -3.247 1.00 71.06 211 LYS A O 1
ATOM 1711 N N . TYR A 1 212 ? -16.324 -65.770 -1.909 1.00 64.31 212 TYR A N 1
ATOM 1712 C CA . TYR A 1 212 ? -15.882 -66.651 -0.818 1.00 64.31 212 TYR A CA 1
ATOM 1713 C C . TYR A 1 212 ? -16.497 -66.329 0.558 1.00 64.31 212 TYR A C 1
ATOM 1715 O O . TYR A 1 212 ? -16.159 -66.998 1.532 1.00 64.31 212 TYR A O 1
ATOM 1723 N N . MET A 1 213 ? -17.395 -65.341 0.639 1.00 50.88 213 MET A N 1
ATOM 1724 C CA . MET A 1 213 ? -18.358 -65.151 1.733 1.00 50.88 213 MET A CA 1
ATOM 1725 C C . MET A 1 213 ? -19.768 -65.101 1.160 1.00 50.88 213 MET A C 1
ATOM 1727 O O . MET A 1 213 ? -20.682 -65.569 1.867 1.00 50.88 213 MET A O 1
#

InterPro domains:
  IPR036282 Glutathione S-transferase, C-terminal domain superfamily [SSF47616] (69-163)

pLDDT: mean 80.87, std 14.23, range [42.97, 97.88]

Sequence (213 aa):
MDAYTHGCILHPELTADSMIPKYATEEIRRHLTNAATELMKLDHEEPQLTEPYLSKQKKLMAKILDHDNVNYLKKILGELAMVLDQVEAELEKRKIEYQGQKCELWLCAPEFTLADVCLGALLHRLKFLGLSKKYWEDGSRANLQSFFVRVQKRYAFRKVLGDIHTTLLSAVLPNAFRMVKKKPPSFFGASFLMGSLGGMGYFAYWYLKKKYM

Solvent-accessible surface area (backbone atoms only — not comparable to full-atom values): 11756 Å² total; per-residue (Å²): 115,64,57,63,51,54,17,46,49,77,39,50,88,82,32,80,60,43,73,63,58,83,63,50,39,59,48,50,55,48,50,54,56,48,53,52,52,51,42,54,50,49,32,71,77,38,65,93,46,32,68,64,34,54,52,50,45,52,54,51,51,51,52,49,57,60,29,68,32,62,69,59,42,51,49,52,56,48,54,50,50,56,52,51,51,52,50,29,52,43,39,50,50,46,52,60,76,48,58,93,54,99,66,57,84,41,73,89,39,68,58,90,49,71,69,45,52,54,49,45,53,48,53,50,51,38,40,44,53,14,40,35,60,82,65,25,71,72,59,84,24,54,54,49,42,53,45,47,58,54,50,61,69,36,65,70,49,40,61,55,48,63,50,45,56,50,50,60,43,57,70,46,41,63,55,51,54,50,48,45,68,74,50,67,65,70,57,62,60,53,54,50,51,54,51,51,53,52,51,52,52,53,51,52,51,54,53,50,50,70,74,77,106

Radius of gyration: 25.89 Å; Cα contacts (8 Å, |Δi|>4): 131; chains: 1; bounding box: 42×79×62 Å

Mean predicted aligned error: 12.81 Å

Organism: NCBI:txid230148

Secondary structure (DSSP, 8-state):
-HHHHHHHHH-GGG-SS-SS-HHHHHHHHHHHHHHHHHHHHHHHH-GGGHHHHHHHHHHHHHHHHHHH-HHHHHHHHHHHHHHHHHHHHHHHHHHHHTTTSSS---SSSSS--HHHHHHHHHHHHHHHTT-HHHHTTTSTTHHHHHHHHHHHHSHHHHHHHHHHHHHHHHHHHHHHHHHHHHS--THHHHHHHHHHHHHHHHHHHHHHHHHH-

Nearest PDB structures (foldseek):
  7b2g-assembly1_A-2  TM=9.256E-01  e=6.205E-08  Homo sapiens
  7ywd-assembly1_A-3  TM=8.976E-01  e=6.528E-08  Homo sapiens
  7ywd-assembly2_C  TM=8.628E-01  e=5.605E-08  Homo sapiens
  7q6j-assembly1_B  TM=9.205E-01  e=3.154E-07  Homo sapiens
  8exz-assembly1_A  TM=9.527E-01  e=8.145E-06  Mus musculus

Foldseek 3Di:
DLLLLLLLLCVVVVADDALDDPCVSVVVVVVLVVLLVVLVVCCVVCVVCVVVSVVVNVVSVVSVVSSPPPVNSVVVVVVVLVVLVVQLVQQVVQCVVCPPPPADRDRPDSDDDPVLVVLLVVQVSCVNSRNCCVRPPVPPRPSSVVSNVVVCPDPVNCVVVVCVVVVSCVVCVVVVVVVCVVPVPCVVVVVVVVVVVVVVVVVVVVVCVVPPD